Protein AF-A0A9J9LE61-F1 (afdb_monomer)

Organism: Rhizorhabdus wittichii (strain DSM 6014 / CCUG 31198 / JCM 15750 / NBRC 105917 / EY 4224 / RW1) (NCBI:txid392499)

Sequence (244 aa):
MAKNLAVGEMIYVPAALVDVEDLPSAFLRTAVEDVAGRKVRITFRGADHWIASSRCQRNVGLLIICISDWATEATLLDPLSKTVLQFCRLLVPDDQVRFYKVRSIAELRAIWVREHATYSHVILIGHGNGSAVQFANDRWQTAAQLDPVLSIPGAAAKYFVNLACQGGQAPLGKPFSSLEVCDSYIGAFHSVHGAIASQFLQSFLIHHLLQGETTKVAFRHARERVSGGTSFRLWRHGALIPNS

Structure (mmCIF, N/CA/C/O backbone):
data_AF-A0A9J9LE61-F1
#
_entry.id   AF-A0A9J9LE61-F1
#
loop_
_atom_site.group_PDB
_atom_site.id
_atom_site.type_symbol
_atom_site.label_atom_id
_atom_site.label_alt_id
_atom_site.label_comp_id
_atom_site.label_asym_id
_atom_site.label_entity_id
_atom_site.label_seq_id
_atom_site.pdbx_PDB_ins_code
_atom_site.Cartn_x
_atom_site.Cartn_y
_atom_site.Cartn_z
_atom_site.occupancy
_atom_site.B_iso_or_equiv
_atom_site.auth_seq_id
_atom_site.auth_comp_id
_atom_site.auth_asym_id
_atom_site.auth_atom_id
_atom_site.pdbx_PDB_model_num
ATOM 1 N N . MET A 1 1 ? -10.184 -0.527 4.912 1.00 68.12 1 MET A N 1
ATOM 2 C CA . MET A 1 1 ? -11.262 0.058 5.743 1.00 68.12 1 MET A CA 1
ATOM 3 C C . MET A 1 1 ? -12.320 -0.998 5.994 1.00 68.12 1 MET A C 1
ATOM 5 O O . MET A 1 1 ? -12.732 -1.661 5.044 1.00 68.12 1 MET A O 1
ATOM 9 N N . ALA A 1 2 ? -12.759 -1.157 7.239 1.00 78.06 2 ALA A N 1
ATOM 10 C CA . ALA A 1 2 ? -13.753 -2.158 7.599 1.00 78.06 2 ALA A CA 1
ATOM 11 C C . ALA A 1 2 ? -15.188 -1.726 7.239 1.00 78.06 2 ALA A C 1
ATOM 13 O O . ALA A 1 2 ? -15.551 -0.549 7.268 1.00 78.06 2 ALA A O 1
ATOM 14 N N . LYS A 1 3 ? -16.017 -2.710 6.888 1.00 82.00 3 LYS A N 1
ATOM 15 C CA . LYS A 1 3 ? -17.466 -2.578 6.669 1.00 82.00 3 LYS A CA 1
ATOM 16 C C . LYS A 1 3 ? -18.164 -3.723 7.386 1.00 82.00 3 LYS A C 1
ATOM 18 O O . LYS A 1 3 ? -17.595 -4.814 7.428 1.00 82.00 3 LYS A O 1
ATOM 23 N N . ASN A 1 4 ? -19.380 -3.488 7.875 1.00 87.44 4 ASN A N 1
ATOM 24 C CA . ASN A 1 4 ? -20.196 -4.501 8.551 1.00 87.44 4 ASN A CA 1
ATOM 25 C C . ASN A 1 4 ? -19.426 -5.152 9.713 1.00 87.44 4 ASN A C 1
ATOM 27 O O . ASN A 1 4 ? -19.211 -6.358 9.711 1.00 87.44 4 ASN A O 1
ATOM 31 N N . LEU A 1 5 ? -18.891 -4.326 10.615 1.00 92.00 5 LEU A N 1
ATOM 32 C CA . LEU A 1 5 ? -18.239 -4.813 11.832 1.00 92.00 5 LEU A CA 1
ATOM 33 C C . LEU A 1 5 ? -19.296 -5.381 12.783 1.00 92.00 5 LEU A C 1
ATOM 35 O O . LEU A 1 5 ? -20.395 -4.827 12.854 1.00 92.00 5 LEU A O 1
ATOM 39 N N . ALA A 1 6 ? -18.960 -6.452 13.496 1.00 94.00 6 ALA A N 1
ATOM 40 C CA . ALA A 1 6 ? -19.837 -7.083 14.480 1.00 94.00 6 ALA A CA 1
ATOM 41 C C . ALA A 1 6 ? -19.361 -6.833 15.918 1.00 94.00 6 ALA A C 1
ATOM 43 O O . ALA A 1 6 ? -18.175 -6.622 16.161 1.00 94.00 6 ALA A O 1
ATOM 44 N N . VAL A 1 7 ? -20.286 -6.892 16.880 1.00 96.88 7 VAL A N 1
ATOM 45 C CA . VAL A 1 7 ? -19.944 -6.886 18.312 1.00 96.88 7 VAL A CA 1
ATOM 46 C C . VAL A 1 7 ? -19.049 -8.087 18.633 1.00 96.88 7 VAL A C 1
ATOM 48 O O . VAL A 1 7 ? -19.278 -9.190 18.139 1.00 96.88 7 VAL A O 1
ATOM 51 N N . GLY A 1 8 ? -18.010 -7.859 19.434 1.00 96.44 8 GLY A N 1
ATOM 52 C CA . GLY A 1 8 ? -16.971 -8.830 19.776 1.00 96.44 8 GLY A CA 1
ATOM 53 C C . GLY A 1 8 ? -15.865 -8.980 18.725 1.00 96.44 8 GLY A C 1
ATOM 54 O O . GLY A 1 8 ? -14.862 -9.639 18.992 1.00 96.44 8 GLY A O 1
ATOM 55 N N . GLU A 1 9 ? -16.000 -8.370 17.542 1.00 96.19 9 GLU A N 1
ATOM 56 C CA . GLU A 1 9 ? -14.973 -8.440 16.501 1.00 96.19 9 GLU A CA 1
ATOM 57 C C . GLU A 1 9 ? -13.722 -7.651 16.912 1.00 96.19 9 GLU A C 1
ATOM 59 O O . GLU A 1 9 ? -13.807 -6.491 17.320 1.00 96.19 9 GLU A O 1
ATOM 64 N N . MET A 1 10 ? -12.545 -8.268 16.769 1.00 96.19 10 MET A N 1
ATOM 65 C CA . MET A 1 10 ? -11.267 -7.593 16.999 1.00 96.19 10 MET A CA 1
ATOM 66 C C . MET A 1 10 ? -10.927 -6.674 15.828 1.00 96.19 10 MET A C 1
ATOM 68 O O . MET A 1 10 ? -10.882 -7.103 14.675 1.00 96.19 10 MET A O 1
ATOM 72 N N . ILE A 1 11 ? -10.625 -5.418 16.140 1.00 95.19 11 ILE A N 1
ATOM 73 C CA . ILE A 1 11 ? -10.302 -4.381 15.166 1.00 95.19 11 ILE A CA 1
ATOM 74 C C . ILE A 1 11 ? -9.062 -3.592 15.576 1.00 95.19 11 ILE A C 1
ATOM 76 O O . ILE A 1 11 ? -8.643 -3.583 16.733 1.00 95.19 11 ILE A O 1
ATOM 80 N N . TYR A 1 12 ? -8.505 -2.888 14.600 1.00 94.06 12 TYR A N 1
ATOM 81 C CA . TYR A 1 12 ? -7.468 -1.885 14.768 1.00 94.06 12 TYR A CA 1
ATOM 82 C C . TYR A 1 12 ? -8.084 -0.500 14.593 1.00 94.06 12 TYR A C 1
ATOM 84 O O . TYR A 1 12 ? -8.681 -0.191 13.553 1.00 94.06 12 TYR A O 1
ATOM 92 N N . VAL A 1 13 ? -7.924 0.325 15.620 1.00 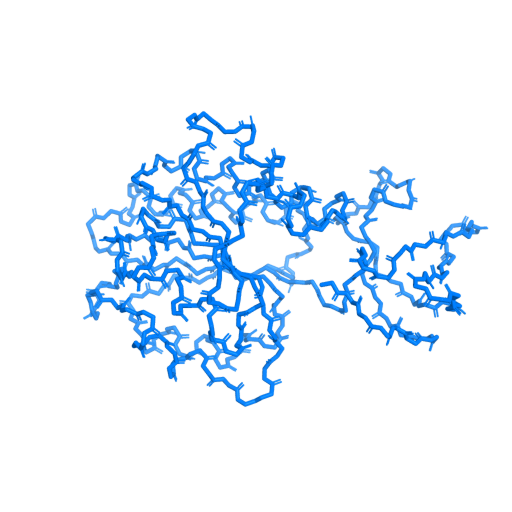94.00 13 VAL A N 1
ATOM 93 C CA . VAL A 1 13 ? -8.411 1.699 15.691 1.00 94.00 13 VAL A CA 1
ATOM 94 C C . VAL A 1 13 ? -7.217 2.651 15.672 1.00 94.00 13 VAL A C 1
ATOM 96 O O . VAL A 1 13 ? -6.336 2.498 16.512 1.00 94.00 13 VAL A O 1
ATOM 99 N N . PRO A 1 14 ? -7.161 3.623 14.748 1.00 92.94 14 PRO A N 1
ATOM 100 C CA . PRO A 1 14 ? -6.107 4.634 14.723 1.00 92.94 14 PRO A CA 1
ATOM 101 C C . PRO A 1 14 ? -5.969 5.361 16.066 1.00 92.94 14 PRO A C 1
ATOM 103 O O . PRO A 1 14 ? -6.961 5.850 16.609 1.00 92.94 14 PRO A O 1
ATOM 106 N N . ALA A 1 15 ? -4.741 5.462 16.575 1.00 90.38 15 ALA A N 1
ATOM 107 C CA . ALA A 1 15 ? -4.430 6.052 17.879 1.00 90.38 15 ALA A CA 1
ATOM 108 C C . ALA A 1 15 ? -4.938 7.499 18.014 1.00 90.38 15 ALA A C 1
ATOM 110 O O . ALA A 1 15 ? -5.426 7.894 19.071 1.00 90.38 15 ALA A O 1
ATOM 111 N N . ALA A 1 16 ? -4.919 8.268 16.921 1.00 89.94 16 ALA A N 1
ATOM 112 C CA . ALA A 1 16 ? -5.398 9.650 16.905 1.00 89.94 16 ALA A CA 1
ATOM 113 C C . ALA A 1 16 ? -6.918 9.800 17.124 1.00 89.94 16 ALA A C 1
ATOM 115 O O . ALA A 1 16 ? -7.402 10.917 17.258 1.00 89.94 16 ALA A O 1
ATOM 116 N N . LEU A 1 17 ? -7.691 8.707 17.107 1.00 90.12 17 LEU A N 1
ATOM 117 C CA . LEU A 1 17 ? -9.145 8.730 17.333 1.00 90.12 17 LEU A CA 1
ATOM 118 C C . LEU A 1 17 ? -9.535 8.363 18.769 1.00 90.12 17 LEU A C 1
ATOM 120 O O . LEU A 1 17 ? -10.722 8.368 19.094 1.00 90.12 17 LEU A O 1
ATOM 124 N N . VAL A 1 18 ? -8.550 8.012 19.595 1.00 87.62 18 VAL A N 1
ATOM 125 C CA . VAL A 1 18 ? -8.725 7.578 20.986 1.00 87.62 18 VAL A CA 1
ATOM 126 C C . VAL A 1 18 ? -7.895 8.414 21.973 1.00 87.62 18 VAL A C 1
ATOM 128 O O . VAL A 1 18 ? -7.729 8.000 23.113 1.00 87.62 18 VAL A O 1
ATOM 131 N N . ASP A 1 19 ? -7.407 9.589 21.546 1.00 71.81 19 ASP A N 1
ATOM 132 C CA . ASP A 1 19 ? -6.631 10.562 22.342 1.00 71.81 19 ASP A CA 1
ATOM 133 C C . ASP A 1 19 ? -5.473 9.934 23.135 1.00 71.81 19 ASP A C 1
ATOM 135 O O . ASP A 1 19 ? -5.351 10.107 24.349 1.00 71.81 19 ASP A O 1
ATOM 139 N N . VAL A 1 20 ? -4.614 9.163 22.455 1.00 67.62 20 VAL A N 1
ATOM 140 C CA . VAL A 1 20 ? -3.507 8.457 23.118 1.00 67.62 20 VAL A CA 1
ATOM 141 C C . VAL A 1 20 ? -2.155 8.960 22.643 1.00 67.62 20 VAL A C 1
ATOM 143 O O . VAL A 1 20 ? -1.751 8.702 21.511 1.00 67.62 20 VAL A O 1
ATOM 146 N N . GLU A 1 21 ? -1.439 9.633 23.542 1.00 64.44 21 GLU A N 1
ATOM 147 C CA . GLU A 1 21 ? -0.055 10.068 23.321 1.00 64.44 21 GLU A CA 1
ATOM 148 C C . GLU A 1 21 ? 0.959 8.912 23.485 1.00 64.44 21 GLU A C 1
ATOM 150 O O . GLU A 1 21 ? 2.008 8.930 22.851 1.00 64.44 21 GLU A O 1
ATOM 155 N N . ASP A 1 22 ? 0.610 7.851 24.232 1.00 71.56 22 ASP A N 1
ATOM 156 C CA . ASP A 1 22 ? 1.557 6.806 24.680 1.00 71.56 22 ASP A CA 1
ATOM 157 C C . ASP A 1 22 ? 1.346 5.400 24.072 1.00 71.56 22 ASP A C 1
ATOM 159 O O . ASP A 1 22 ? 1.710 4.391 24.686 1.00 71.56 22 ASP A O 1
ATOM 163 N N . LEU A 1 23 ? 0.725 5.261 22.894 1.00 80.12 23 LEU A N 1
ATOM 164 C CA . LEU A 1 23 ? 0.657 3.937 22.252 1.00 80.12 23 LEU A CA 1
ATOM 165 C C . LEU A 1 23 ? 1.980 3.602 21.545 1.00 80.12 23 LEU A C 1
ATOM 167 O O . LEU A 1 23 ? 2.481 4.416 20.773 1.00 80.12 23 LEU A O 1
ATOM 171 N N . PRO A 1 24 ? 2.506 2.368 21.691 1.00 81.88 24 PRO A N 1
ATOM 172 C CA . PRO A 1 24 ? 3.700 1.920 20.967 1.00 81.88 24 PRO A CA 1
ATOM 173 C C . PRO A 1 24 ? 3.431 1.646 19.472 1.00 81.88 24 PRO A C 1
ATOM 175 O O . PRO A 1 24 ? 4.283 1.106 18.773 1.00 81.88 24 PRO A O 1
ATOM 178 N N . SER A 1 25 ? 2.225 1.951 18.982 1.00 88.94 25 SER A N 1
ATOM 179 C CA . SER A 1 25 ? 1.786 1.754 17.604 1.00 88.94 25 SER A CA 1
ATOM 180 C C . SER A 1 25 ? 0.776 2.830 17.211 1.00 88.94 25 SER A C 1
ATOM 182 O O . SER A 1 25 ? 0.034 3.346 18.043 1.00 88.94 25 SER A O 1
ATOM 184 N N . ALA A 1 26 ? 0.674 3.087 15.909 1.00 89.94 26 ALA A N 1
ATOM 185 C CA . ALA A 1 26 ? -0.366 3.883 15.279 1.00 89.94 26 ALA A CA 1
ATOM 186 C C . ALA A 1 26 ? -1.788 3.341 15.497 1.00 89.94 26 ALA A C 1
ATOM 188 O O . ALA A 1 26 ? -2.744 4.034 15.153 1.00 89.94 26 ALA A O 1
ATOM 189 N N . PHE A 1 27 ? -1.946 2.132 16.051 1.00 92.19 27 PHE A N 1
ATOM 190 C CA . PHE A 1 27 ? -3.244 1.521 16.304 1.00 92.19 27 PHE A CA 1
ATOM 191 C C . PHE A 1 27 ? -3.400 0.993 17.728 1.00 92.19 27 PHE A C 1
ATOM 193 O O . PHE A 1 27 ? -2.520 0.336 18.280 1.00 92.19 27 PHE A O 1
ATOM 200 N N . LEU A 1 28 ? -4.607 1.170 18.256 1.00 92.38 28 LEU A N 1
ATOM 201 C CA . LEU A 1 28 ? -5.157 0.386 19.348 1.00 92.38 28 LEU A CA 1
ATOM 202 C C . LEU A 1 28 ? -5.837 -0.862 18.772 1.00 92.38 28 LEU A C 1
ATOM 204 O O . LEU A 1 28 ? -6.778 -0.754 17.983 1.00 92.38 28 LEU A O 1
ATOM 208 N N . ARG A 1 29 ? -5.397 -2.050 19.193 1.00 93.44 29 ARG A N 1
ATOM 209 C CA . ARG A 1 29 ? -6.104 -3.304 18.912 1.00 93.44 29 ARG A CA 1
ATOM 210 C C . ARG A 1 29 ? -7.110 -3.575 20.029 1.00 93.44 29 ARG A C 1
ATOM 212 O O . ARG A 1 29 ? -6.704 -3.769 21.169 1.00 93.44 29 ARG A O 1
ATOM 219 N N . THR A 1 30 ? -8.399 -3.592 19.709 1.00 94.88 30 THR A N 1
ATOM 220 C CA . THR A 1 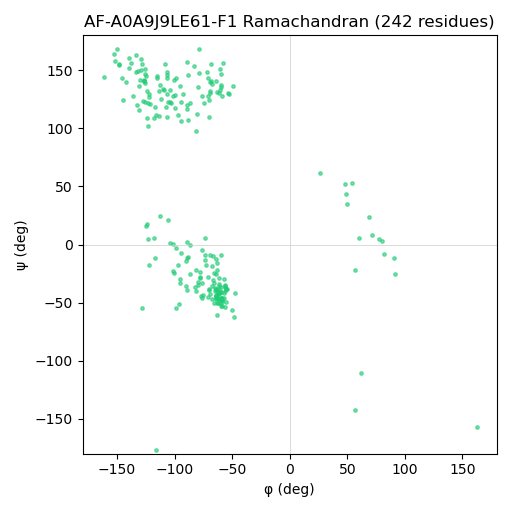30 ? -9.479 -3.764 20.696 1.00 94.88 30 THR A CA 1
ATOM 221 C C . THR A 1 30 ? -10.699 -4.456 20.085 1.00 94.88 30 THR A C 1
ATOM 223 O O . THR A 1 30 ? -10.764 -4.630 18.867 1.00 94.88 30 THR A O 1
ATOM 226 N N . ALA A 1 31 ? -11.645 -4.880 20.920 1.00 96.69 31 ALA A N 1
ATOM 227 C CA . ALA A 1 31 ? -12.905 -5.470 20.487 1.00 96.69 31 ALA A CA 1
ATOM 228 C C . ALA A 1 31 ? -13.970 -4.387 20.264 1.00 96.69 31 ALA A C 1
ATOM 230 O O . ALA A 1 31 ? -14.023 -3.389 20.981 1.00 96.69 31 ALA A O 1
ATOM 231 N N . VAL A 1 32 ? -14.840 -4.599 19.279 1.00 97.25 32 VAL A N 1
ATOM 232 C CA . VAL A 1 32 ? -16.065 -3.807 19.115 1.00 97.25 32 VAL A CA 1
ATOM 233 C C . VAL A 1 32 ? -17.036 -4.155 20.239 1.00 97.25 32 VAL A C 1
ATOM 235 O O . VAL A 1 32 ? -17.418 -5.313 20.381 1.00 97.25 32 VAL A O 1
ATOM 238 N N . GLU A 1 33 ? -17.483 -3.164 21.001 1.00 97.38 33 GLU A N 1
ATOM 239 C CA . GLU A 1 33 ? -18.448 -3.389 22.082 1.00 97.38 33 GLU A CA 1
ATOM 240 C C . GLU A 1 33 ? -19.893 -3.139 21.664 1.00 97.38 33 GLU A C 1
ATOM 242 O O . GLU A 1 33 ? -20.808 -3.750 22.206 1.00 97.38 33 GLU A O 1
ATOM 247 N N . ASP A 1 34 ? -20.108 -2.228 20.717 1.00 97.31 34 ASP A N 1
ATOM 248 C CA . ASP A 1 34 ? -21.433 -1.928 20.183 1.00 97.31 34 ASP A CA 1
ATOM 249 C C . ASP A 1 34 ? -21.342 -1.425 18.736 1.00 97.31 34 ASP A C 1
ATOM 251 O O . ASP A 1 34 ? -20.302 -0.922 18.295 1.00 97.31 34 ASP A O 1
ATOM 255 N N . VAL A 1 35 ? -22.434 -1.552 17.986 1.00 96.50 35 VAL A N 1
ATOM 256 C CA . VAL A 1 35 ? -22.542 -1.123 16.590 1.00 96.50 35 VAL A CA 1
ATOM 257 C C . VAL A 1 35 ? -23.808 -0.292 16.412 1.00 96.50 35 VAL A C 1
ATOM 259 O O . VAL A 1 35 ? -24.922 -0.799 16.498 1.00 96.50 35 VAL A O 1
ATOM 262 N N . ALA A 1 36 ? -23.637 0.983 16.064 1.00 95.06 36 ALA A N 1
ATOM 263 C CA . ALA A 1 36 ? -24.736 1.902 15.786 1.00 95.06 36 ALA A CA 1
ATOM 264 C C . ALA A 1 36 ? -24.593 2.485 14.375 1.00 95.06 36 ALA A C 1
ATOM 266 O O . ALA A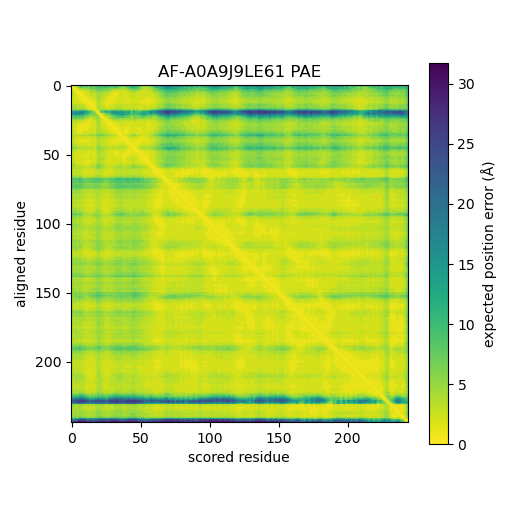 1 36 ? -23.793 3.391 14.105 1.00 95.06 36 ALA A O 1
ATOM 267 N N . GLY A 1 37 ? -25.375 1.952 13.434 1.00 90.81 37 GLY A N 1
ATOM 268 C CA . GLY A 1 37 ? -25.342 2.368 12.033 1.00 90.81 37 GLY A CA 1
ATOM 269 C C . GLY A 1 37 ? -23.975 2.118 11.385 1.00 90.81 37 GLY A C 1
ATOM 270 O O . GLY A 1 37 ? -23.601 0.981 11.129 1.00 90.81 37 GLY A O 1
ATOM 271 N N . ARG A 1 38 ? -23.231 3.191 11.077 1.00 92.38 38 ARG A N 1
ATOM 272 C CA . ARG A 1 38 ? -21.880 3.121 10.470 1.00 92.38 38 ARG A CA 1
ATOM 273 C C . ARG A 1 38 ? -20.764 3.455 11.461 1.00 92.38 38 ARG A C 1
ATOM 275 O O . ARG A 1 38 ? -19.693 3.908 11.049 1.00 92.38 38 ARG A O 1
ATOM 282 N N . LYS A 1 39 ? -21.042 3.330 12.756 1.00 95.38 39 LYS A N 1
ATOM 283 C CA . LYS A 1 39 ? -20.086 3.564 13.833 1.00 95.38 39 LYS A CA 1
ATOM 284 C C . LYS A 1 39 ? -20.011 2.342 14.733 1.00 95.38 39 LYS A C 1
ATOM 286 O O . LYS A 1 39 ? -20.987 1.612 14.880 1.00 95.38 39 LYS A O 1
ATOM 291 N N . VAL A 1 40 ? -18.849 2.162 15.336 1.00 96.12 40 VAL A N 1
ATOM 292 C CA . VAL A 1 40 ? -18.598 1.180 16.385 1.00 96.12 40 VAL A CA 1
ATOM 293 C C . VAL A 1 40 ? -18.253 1.900 17.676 1.00 96.12 40 VAL A C 1
ATOM 295 O O . VAL A 1 40 ? -17.621 2.960 17.631 1.00 96.12 40 VAL A O 1
ATOM 298 N N . ARG A 1 41 ? -18.672 1.335 18.805 1.00 96.75 41 ARG A N 1
ATOM 299 C CA . ARG A 1 41 ? -18.234 1.749 20.134 1.00 96.75 41 ARG A CA 1
ATOM 300 C C . ARG A 1 41 ? -17.086 0.857 20.572 1.00 96.75 41 ARG A C 1
ATOM 302 O O . ARG A 1 41 ? -17.143 -0.361 20.398 1.00 96.75 41 ARG A O 1
ATOM 309 N N . ILE A 1 42 ? -16.071 1.477 21.148 1.00 95.81 42 ILE A N 1
ATOM 310 C CA . ILE A 1 42 ? -15.024 0.805 21.910 1.00 95.81 42 ILE A CA 1
ATOM 311 C C . ILE A 1 42 ? -14.895 1.517 23.253 1.00 95.81 42 ILE A C 1
ATOM 313 O O . ILE A 1 42 ? -15.108 2.733 23.313 1.00 95.81 42 ILE A O 1
ATOM 317 N N . THR A 1 43 ? -14.506 0.795 24.297 1.00 93.38 43 THR A N 1
ATOM 318 C CA . THR A 1 43 ? -14.103 1.411 25.560 1.00 93.38 43 THR A CA 1
ATOM 319 C C . THR A 1 43 ? -12.591 1.313 25.700 1.00 93.38 43 THR A C 1
ATOM 321 O O . THR A 1 43 ? -11.985 0.254 25.523 1.00 93.38 43 THR A O 1
ATOM 324 N N . PHE A 1 44 ? -11.954 2.439 25.998 1.00 91.06 44 PHE A N 1
ATOM 325 C CA . PHE A 1 44 ? -10.521 2.511 26.239 1.00 91.06 44 PHE A CA 1
ATOM 326 C C . PHE A 1 44 ? -10.262 3.388 27.458 1.00 91.06 44 PHE A C 1
ATOM 328 O O . PHE A 1 44 ? -10.782 4.493 27.557 1.00 91.06 44 PHE A O 1
ATOM 335 N N . ARG A 1 45 ? -9.493 2.872 28.428 1.00 88.88 45 ARG A N 1
ATOM 336 C CA . ARG A 1 45 ? -9.197 3.561 29.702 1.00 88.88 45 ARG A CA 1
ATOM 337 C C . ARG A 1 45 ? -10.450 4.104 30.422 1.00 88.88 45 ARG A C 1
ATOM 339 O O . ARG A 1 45 ? -10.397 5.141 31.070 1.00 88.88 45 ARG A O 1
ATOM 346 N N . GLY A 1 46 ? -11.570 3.383 30.321 1.00 88.31 46 GLY A N 1
ATOM 347 C CA . GLY A 1 46 ? -12.840 3.746 30.959 1.00 88.31 46 GLY A CA 1
ATOM 348 C C . GLY A 1 46 ? -13.663 4.810 30.223 1.00 88.31 46 GLY A C 1
ATOM 349 O O . GLY A 1 46 ? -14.717 5.186 30.727 1.00 88.31 46 GLY A O 1
ATOM 350 N N . ALA A 1 47 ? -13.218 5.276 29.051 1.00 91.31 47 ALA A N 1
ATOM 351 C CA . ALA A 1 47 ? -13.958 6.198 28.196 1.00 91.31 47 ALA A CA 1
ATOM 352 C C . ALA A 1 47 ? -14.510 5.490 26.951 1.00 91.31 47 ALA A C 1
ATOM 354 O O . ALA A 1 47 ? -13.853 4.627 26.363 1.00 91.31 47 ALA A O 1
ATOM 355 N N . ASP A 1 48 ? -15.711 5.890 26.539 1.00 94.31 48 ASP A N 1
ATOM 356 C CA . ASP A 1 48 ? -16.384 5.367 25.353 1.00 94.31 48 ASP A CA 1
ATOM 357 C C . ASP A 1 48 ? -16.077 6.216 24.122 1.00 94.31 48 ASP A C 1
ATOM 359 O O . ASP A 1 48 ? -16.283 7.431 24.112 1.00 94.31 48 ASP A O 1
ATOM 363 N N . HIS A 1 49 ? -15.665 5.556 23.040 1.00 94.88 49 HIS A N 1
ATOM 364 C CA . HIS A 1 49 ? -15.358 6.207 21.771 1.00 94.88 49 HIS A CA 1
ATOM 365 C C . HIS A 1 49 ? -16.238 5.651 20.653 1.00 94.88 49 HIS A C 1
ATOM 367 O O . HIS A 1 49 ? -16.195 4.462 20.332 1.00 94.88 49 HIS A O 1
ATOM 373 N N . TRP A 1 50 ? -17.009 6.535 20.014 1.00 95.50 50 TRP A N 1
ATOM 374 C CA . TRP A 1 50 ? -17.812 6.213 18.834 1.00 95.50 50 TRP A CA 1
ATOM 375 C C . TRP A 1 50 ? -17.060 6.543 17.552 1.00 95.50 50 TRP A C 1
ATOM 377 O O . TRP A 1 50 ? -16.957 7.702 17.141 1.00 95.50 50 TRP A O 1
ATOM 387 N N . ILE A 1 51 ? -16.590 5.507 16.869 1.00 94.62 51 ILE A N 1
ATOM 388 C CA . ILE A 1 51 ? -15.677 5.635 15.738 1.00 94.62 51 ILE A CA 1
ATOM 389 C C . ILE A 1 51 ? -16.384 5.180 14.473 1.00 94.62 51 ILE A C 1
ATOM 391 O O . ILE A 1 51 ? -17.020 4.130 14.438 1.00 94.62 51 ILE A O 1
ATOM 395 N N . ALA A 1 52 ? -16.290 5.972 13.406 1.00 93.12 52 ALA A N 1
ATOM 396 C CA . ALA A 1 52 ? -16.821 5.562 12.113 1.00 93.12 52 ALA A CA 1
ATOM 397 C C . ALA A 1 52 ? -16.142 4.262 11.659 1.00 93.12 52 ALA A C 1
ATOM 399 O O . ALA A 1 52 ? -14.918 4.213 11.572 1.00 93.12 52 ALA A O 1
ATOM 400 N N . SER A 1 53 ? -16.922 3.236 11.303 1.00 91.94 53 SER A N 1
ATOM 401 C CA . SER A 1 53 ? -16.401 1.914 10.917 1.00 91.94 53 SER A CA 1
ATOM 402 C C . SER A 1 53 ? -15.417 1.996 9.748 1.00 91.94 53 SER A C 1
ATOM 404 O O . SER A 1 53 ? -14.480 1.208 9.664 1.00 91.94 53 SER A O 1
ATOM 406 N N . SER A 1 54 ? -15.588 2.995 8.873 1.00 89.25 54 SER A N 1
ATOM 407 C CA . SER A 1 54 ? -14.673 3.271 7.765 1.00 89.25 54 SER A CA 1
ATOM 408 C C . SER A 1 54 ? -13.261 3.653 8.212 1.00 89.25 54 SER A C 1
ATOM 410 O O . SER A 1 54 ? -12.340 3.503 7.423 1.00 89.25 54 SER A O 1
ATOM 412 N N . ARG A 1 55 ? -13.060 4.129 9.443 1.00 90.94 55 ARG A N 1
ATOM 413 C CA . ARG A 1 55 ? -11.731 4.461 9.976 1.00 90.94 55 ARG A CA 1
ATOM 414 C C . ARG A 1 55 ? -11.048 3.280 10.668 1.00 90.94 55 ARG A C 1
ATOM 416 O O . ARG A 1 55 ? -9.854 3.348 10.930 1.00 90.94 55 ARG A O 1
ATOM 423 N N . CYS A 1 56 ? -11.776 2.196 10.926 1.00 92.00 56 CYS A N 1
ATOM 424 C CA . CYS A 1 56 ? -11.235 0.987 11.538 1.00 92.00 56 CYS A CA 1
ATOM 425 C C . CYS A 1 56 ? -10.700 0.014 10.475 1.00 92.00 56 CYS A C 1
ATOM 427 O O . CYS A 1 56 ? -11.123 0.019 9.310 1.00 92.00 56 CYS A O 1
ATOM 429 N N . GLN A 1 57 ? -9.791 -0.866 10.890 1.00 91.12 57 GLN A N 1
ATOM 430 C CA . GLN A 1 57 ? -9.223 -1.924 10.053 1.00 91.12 57 GLN A CA 1
ATOM 431 C C . GLN A 1 57 ? -9.390 -3.287 10.739 1.00 91.12 57 GLN A C 1
ATOM 433 O O . GLN A 1 57 ? -9.241 -3.393 11.951 1.00 91.12 57 GLN A O 1
ATOM 438 N N . ARG A 1 58 ? -9.684 -4.341 9.968 1.00 90.56 58 ARG A N 1
ATOM 439 C CA . ARG A 1 58 ? -9.707 -5.731 10.476 1.00 90.56 58 ARG A CA 1
ATOM 440 C C . ARG A 1 58 ? -8.310 -6.307 10.654 1.00 90.56 58 ARG A C 1
ATOM 442 O O . ARG A 1 58 ? -8.062 -7.115 11.537 1.00 90.56 58 ARG A O 1
ATOM 449 N N . ASN A 1 59 ? -7.409 -5.889 9.779 1.00 90.31 59 ASN A N 1
ATOM 450 C CA . ASN A 1 59 ? -6.029 -6.314 9.765 1.00 90.31 59 ASN A CA 1
ATOM 451 C C . ASN A 1 59 ? -5.160 -5.115 9.386 1.00 90.31 59 ASN A C 1
ATOM 453 O O . ASN A 1 59 ? -5.539 -4.335 8.505 1.00 90.31 59 ASN A O 1
ATOM 457 N N . VAL A 1 60 ? -4.014 -4.987 10.045 1.00 91.12 60 VAL A N 1
ATOM 458 C CA . VAL A 1 60 ? -2.985 -4.001 9.738 1.00 91.12 60 VAL A CA 1
ATOM 459 C C . VAL A 1 60 ? -1.648 -4.722 9.700 1.00 91.12 60 VAL A C 1
ATOM 461 O O . VAL A 1 60 ? -1.195 -5.300 10.679 1.00 91.12 60 VAL A O 1
ATOM 464 N N . GLY A 1 61 ? -1.019 -4.647 8.537 1.00 95.12 61 GLY A N 1
ATOM 465 C CA . GLY A 1 61 ? 0.320 -5.150 8.290 1.00 95.12 61 GLY A CA 1
ATOM 466 C C . GLY A 1 61 ? 0.886 -4.505 7.032 1.00 95.12 61 GLY A C 1
ATOM 467 O O . GLY A 1 61 ? 0.130 -4.245 6.083 1.00 95.12 61 GLY A O 1
ATOM 468 N N . LEU A 1 62 ? 2.192 -4.245 7.055 1.00 97.81 62 LEU A N 1
ATOM 469 C CA . LEU A 1 62 ? 2.984 -3.595 6.017 1.00 97.81 62 LEU A CA 1
ATOM 470 C C . LEU A 1 62 ? 3.991 -4.593 5.418 1.00 97.81 62 LEU A C 1
ATOM 472 O O . LEU A 1 62 ? 4.963 -4.978 6.068 1.00 97.81 62 LEU A O 1
ATOM 476 N N . LEU A 1 63 ? 3.783 -4.986 4.163 1.00 98.19 63 LEU A N 1
ATOM 477 C CA . LEU A 1 63 ? 4.741 -5.782 3.397 1.00 98.19 63 LEU A CA 1
ATOM 478 C C . LEU A 1 63 ? 5.531 -4.871 2.462 1.00 98.19 63 LEU A C 1
ATOM 480 O O . LEU A 1 63 ? 4.961 -4.260 1.562 1.00 98.19 63 LEU A O 1
ATOM 484 N N . ILE A 1 64 ? 6.843 -4.794 2.644 1.00 98.62 64 ILE A N 1
ATOM 485 C CA . ILE A 1 64 ? 7.742 -4.030 1.779 1.00 98.62 64 ILE A CA 1
ATOM 486 C C . ILE A 1 64 ? 8.469 -5.008 0.863 1.00 98.62 64 ILE A C 1
ATOM 488 O O . ILE A 1 64 ? 9.167 -5.909 1.329 1.00 98.62 64 ILE A O 1
ATOM 492 N N . ILE A 1 65 ? 8.325 -4.810 -0.442 1.00 98.50 65 ILE A N 1
ATOM 493 C CA . ILE A 1 65 ? 8.972 -5.613 -1.474 1.00 98.50 65 ILE A CA 1
ATOM 494 C C . ILE A 1 65 ? 9.881 -4.695 -2.282 1.00 98.50 65 ILE A C 1
ATOM 496 O O . ILE A 1 65 ? 9.417 -3.852 -3.051 1.00 98.50 65 ILE A O 1
ATOM 500 N N . CYS A 1 66 ? 11.187 -4.866 -2.104 1.00 98.44 66 CYS A N 1
ATOM 501 C CA . CYS A 1 66 ? 12.190 -4.248 -2.956 1.00 98.44 66 CYS A CA 1
ATOM 502 C C . CYS A 1 66 ? 12.478 -5.169 -4.143 1.00 98.44 66 CYS A C 1
ATOM 504 O O . CYS A 1 66 ? 13.084 -6.229 -3.988 1.00 98.44 66 CYS A O 1
ATOM 506 N N . ILE A 1 67 ? 12.003 -4.766 -5.316 1.00 97.94 67 ILE A N 1
ATOM 507 C CA . ILE A 1 67 ? 12.275 -5.382 -6.606 1.00 97.94 67 ILE A CA 1
ATOM 508 C C . ILE A 1 67 ? 13.634 -4.859 -7.073 1.00 97.94 67 ILE A C 1
ATOM 510 O O . ILE A 1 67 ? 13.755 -3.735 -7.561 1.00 97.94 67 ILE A O 1
ATOM 514 N N . SER A 1 68 ? 14.663 -5.664 -6.834 1.00 92.38 68 SER A N 1
ATOM 515 C CA . SER A 1 68 ? 16.052 -5.270 -7.017 1.00 92.38 68 SER A CA 1
ATOM 516 C C . SER A 1 68 ? 16.520 -5.404 -8.463 1.00 92.38 68 SER A C 1
ATOM 518 O O . SER A 1 68 ? 16.048 -6.263 -9.214 1.00 92.38 68 SER A O 1
ATOM 520 N N . ASP A 1 69 ? 17.516 -4.593 -8.808 1.00 90.88 69 ASP A N 1
ATOM 521 C CA . ASP A 1 69 ? 18.317 -4.667 -10.025 1.00 90.88 69 ASP A CA 1
ATOM 522 C C . ASP A 1 69 ? 19.812 -4.664 -9.661 1.00 90.88 69 ASP A C 1
ATOM 524 O O . ASP A 1 69 ? 20.202 -4.146 -8.622 1.00 90.88 69 ASP A O 1
ATOM 528 N N . TRP A 1 70 ? 20.677 -5.212 -10.513 1.00 90.62 70 TRP A N 1
ATOM 529 C CA . TRP A 1 70 ? 22.111 -5.313 -10.206 1.00 90.62 70 TRP A CA 1
ATOM 530 C C . TRP A 1 70 ? 22.878 -3.982 -10.268 1.00 90.62 70 TRP A C 1
ATOM 532 O O . TRP A 1 70 ? 23.992 -3.902 -9.758 1.00 90.62 70 TRP A O 1
ATOM 542 N N . ALA A 1 71 ? 22.325 -2.954 -10.910 1.00 92.69 71 ALA A N 1
ATOM 543 C CA . ALA A 1 71 ? 23.026 -1.707 -11.200 1.00 92.69 71 ALA A CA 1
ATOM 544 C C . ALA A 1 71 ? 22.870 -0.659 -10.090 1.00 92.69 71 ALA A C 1
ATOM 546 O O . ALA A 1 71 ? 23.807 0.092 -9.824 1.00 92.69 71 ALA A O 1
ATOM 547 N N . THR A 1 72 ? 21.704 -0.587 -9.444 1.00 93.56 72 THR A N 1
ATOM 548 C CA . THR A 1 72 ? 21.378 0.488 -8.490 1.00 93.56 72 THR A CA 1
ATOM 549 C C . THR A 1 72 ? 21.004 -0.001 -7.092 1.00 93.56 72 THR A C 1
ATOM 551 O O . THR A 1 72 ? 20.677 0.814 -6.226 1.00 93.56 72 THR A O 1
ATOM 554 N N . GLU A 1 73 ? 21.092 -1.313 -6.840 1.00 92.44 73 GLU A N 1
ATOM 555 C CA . GLU A 1 73 ? 20.757 -1.917 -5.545 1.00 92.44 73 GLU A CA 1
ATOM 556 C C . GLU A 1 73 ? 21.448 -1.196 -4.382 1.00 92.44 73 GLU A C 1
ATOM 558 O O . GLU A 1 73 ? 20.775 -0.657 -3.505 1.00 92.44 73 GLU A O 1
ATOM 563 N N . ALA A 1 74 ? 22.778 -1.098 -4.422 1.00 93.69 74 ALA A N 1
ATOM 564 C CA . ALA A 1 74 ? 23.560 -0.520 -3.331 1.00 93.69 74 ALA A CA 1
ATOM 565 C C . ALA A 1 74 ? 23.409 1.008 -3.198 1.00 93.69 74 ALA A C 1
ATOM 567 O O . ALA A 1 74 ? 23.574 1.553 -2.107 1.00 93.69 74 ALA A O 1
ATOM 568 N N . THR A 1 75 ? 23.127 1.715 -4.295 1.00 93.00 75 THR A N 1
ATOM 569 C CA . THR A 1 75 ? 23.211 3.185 -4.351 1.00 93.00 75 THR A CA 1
ATOM 570 C C . THR A 1 75 ? 21.861 3.885 -4.234 1.00 93.00 75 THR A C 1
ATOM 572 O O . THR A 1 75 ? 21.816 5.033 -3.798 1.00 93.00 75 THR A O 1
ATOM 575 N N . LEU A 1 76 ? 20.761 3.212 -4.582 1.00 93.81 76 LEU A N 1
ATOM 576 C CA . LEU A 1 76 ? 19.413 3.780 -4.545 1.00 93.81 76 LEU A CA 1
ATOM 577 C C . LEU A 1 76 ? 18.427 2.897 -3.777 1.00 93.81 76 LEU A C 1
ATOM 579 O O . LEU A 1 76 ? 17.771 3.380 -2.850 1.00 93.81 76 LEU A O 1
ATOM 583 N N . LEU A 1 77 ? 18.304 1.622 -4.155 1.00 96.50 77 LEU A N 1
ATOM 584 C CA . LEU A 1 77 ? 17.243 0.759 -3.631 1.00 96.50 77 LEU A CA 1
ATOM 585 C C . LEU A 1 77 ? 17.459 0.402 -2.157 1.00 96.50 77 LEU A C 1
ATOM 587 O O . LEU A 1 77 ? 16.502 0.410 -1.381 1.00 96.50 77 LEU A O 1
ATOM 591 N N . ASP A 1 78 ? 18.698 0.146 -1.745 1.00 96.56 78 ASP A N 1
ATOM 592 C CA . ASP A 1 78 ? 19.045 -0.144 -0.352 1.00 96.56 78 ASP A CA 1
ATOM 593 C C . ASP A 1 78 ? 18.815 1.062 0.568 1.00 96.56 78 ASP A C 1
ATOM 595 O O . ASP A 1 78 ? 18.089 0.911 1.556 1.00 96.56 78 ASP A O 1
ATOM 599 N N . PRO A 1 79 ? 19.318 2.274 0.253 1.00 96.81 79 PRO A N 1
ATOM 600 C CA . PRO A 1 79 ? 18.980 3.466 1.024 1.00 96.81 79 PRO A CA 1
ATOM 601 C C . PRO A 1 79 ? 17.469 3.707 1.130 1.00 96.81 79 PRO A C 1
ATOM 603 O O . PRO A 1 79 ? 16.955 3.877 2.235 1.00 96.81 79 PRO A O 1
ATOM 606 N N . LEU A 1 80 ? 16.742 3.667 0.006 1.00 96.81 80 LEU A N 1
ATOM 607 C CA . LEU A 1 80 ? 15.304 3.940 -0.020 1.00 96.81 80 LEU A CA 1
ATOM 608 C C . LEU A 1 80 ? 14.517 2.905 0.795 1.00 96.81 80 LEU A C 1
ATOM 610 O O . LEU A 1 80 ? 13.710 3.265 1.652 1.00 96.81 80 LEU A O 1
ATOM 614 N N . SER A 1 81 ? 14.770 1.618 0.555 1.00 97.62 81 SER A N 1
ATOM 615 C CA . SER A 1 81 ? 14.096 0.524 1.256 1.00 97.62 81 SER A CA 1
ATOM 616 C C . SER A 1 81 ? 14.368 0.535 2.758 1.00 97.62 81 SER A C 1
ATOM 618 O O . SER A 1 81 ? 13.438 0.337 3.541 1.00 97.62 81 SER A O 1
ATOM 620 N N . LYS A 1 82 ? 15.597 0.863 3.179 1.00 97.56 82 LYS A N 1
ATOM 621 C CA . LYS A 1 82 ? 15.949 1.018 4.592 1.00 97.56 82 LYS A CA 1
ATOM 622 C C . LYS A 1 82 ? 15.187 2.176 5.230 1.00 97.56 82 LYS A C 1
ATOM 624 O O . LYS A 1 82 ? 14.611 1.983 6.297 1.00 97.56 82 LYS A O 1
ATOM 629 N N . THR A 1 83 ? 15.129 3.345 4.591 1.00 97.62 83 THR A N 1
ATOM 630 C CA . THR A 1 83 ? 14.348 4.488 5.093 1.00 97.62 83 THR A CA 1
ATOM 631 C C . THR A 1 83 ? 12.868 4.134 5.243 1.00 97.62 83 THR A C 1
ATOM 633 O O . THR A 1 83 ? 12.276 4.411 6.286 1.00 97.62 83 THR A O 1
ATOM 636 N N . VAL A 1 84 ? 12.278 3.477 4.240 1.00 98.12 84 VAL A N 1
ATOM 637 C CA . VAL A 1 84 ? 10.877 3.036 4.284 1.00 98.12 84 VAL A CA 1
ATOM 638 C C . VAL A 1 84 ? 10.643 2.031 5.413 1.00 98.12 84 VAL A C 1
ATOM 640 O O . VAL A 1 84 ? 9.702 2.199 6.187 1.00 98.12 84 VAL A O 1
ATOM 643 N N . LEU A 1 85 ? 11.506 1.021 5.548 1.00 98.19 85 LEU A N 1
ATOM 644 C CA . LEU A 1 85 ? 11.399 -0.004 6.588 1.00 98.19 85 LEU A CA 1
ATOM 645 C C . LEU A 1 85 ? 11.474 0.593 7.992 1.00 98.19 85 LEU A C 1
ATOM 647 O O . LEU A 1 85 ? 10.615 0.297 8.821 1.00 98.19 85 LEU A O 1
ATOM 651 N N . GLN A 1 86 ? 12.477 1.431 8.264 1.00 97.56 86 GLN A N 1
ATOM 652 C CA . GLN A 1 86 ? 12.631 2.008 9.601 1.00 97.56 86 GLN A CA 1
ATOM 653 C C . GLN A 1 86 ? 11.450 2.903 9.957 1.00 97.56 86 GLN A C 1
ATOM 655 O O . GLN A 1 86 ? 10.956 2.833 11.075 1.00 97.56 86 GLN A O 1
ATOM 660 N N . PHE A 1 87 ? 10.934 3.676 9.001 1.00 97.31 87 PHE A N 1
ATOM 661 C CA . PHE A 1 87 ? 9.732 4.460 9.239 1.00 97.31 87 PHE A CA 1
ATOM 662 C C . PHE A 1 87 ? 8.503 3.582 9.525 1.00 97.31 87 PHE A C 1
ATOM 664 O O . PHE A 1 87 ? 7.765 3.844 10.470 1.00 97.31 87 PHE A O 1
ATOM 671 N N . CYS A 1 88 ? 8.293 2.510 8.755 1.00 97.31 88 CYS A N 1
ATOM 672 C CA . CYS A 1 88 ? 7.176 1.589 8.980 1.00 97.31 88 CYS A CA 1
ATOM 673 C C . CYS A 1 88 ? 7.224 0.950 10.380 1.00 97.31 88 CYS A C 1
ATOM 675 O O . CYS A 1 88 ? 6.182 0.803 11.013 1.00 97.31 88 CYS A O 1
ATOM 677 N N . ARG A 1 89 ? 8.424 0.644 10.889 1.00 95.88 89 ARG A N 1
ATOM 678 C CA . ARG A 1 89 ? 8.649 0.128 12.253 1.00 95.88 89 ARG A CA 1
ATOM 679 C C . ARG A 1 89 ? 8.350 1.130 13.369 1.00 95.88 89 ARG A C 1
ATOM 681 O O . ARG A 1 89 ? 8.172 0.716 14.506 1.00 95.88 89 ARG A O 1
ATOM 688 N N . LEU A 1 90 ? 8.293 2.426 13.063 1.00 93.88 90 LEU A N 1
ATOM 689 C CA . LEU A 1 90 ? 7.819 3.441 14.010 1.00 93.88 90 LEU A CA 1
ATOM 690 C C . LEU A 1 90 ? 6.288 3.513 14.057 1.00 93.88 90 LEU A C 1
ATOM 692 O O . LEU A 1 90 ? 5.731 4.013 15.028 1.00 93.88 90 LEU A O 1
ATOM 696 N N . LEU A 1 91 ? 5.599 3.043 13.012 1.00 92.94 91 LEU A N 1
ATOM 697 C CA . LEU A 1 91 ? 4.138 3.080 12.941 1.00 92.94 91 LEU A CA 1
ATOM 698 C C . LEU A 1 91 ? 3.490 1.831 13.532 1.00 92.94 91 LEU A C 1
ATOM 700 O O . LEU A 1 91 ? 2.430 1.921 14.145 1.00 92.94 91 LEU A O 1
ATOM 704 N N . VAL A 1 92 ? 4.066 0.654 13.318 1.00 92.56 92 VAL A N 1
ATOM 705 C CA . VAL A 1 92 ? 3.468 -0.607 13.770 1.00 92.56 92 VAL A CA 1
ATOM 706 C C . VAL A 1 92 ? 4.530 -1.531 14.369 1.00 92.56 92 VAL A C 1
ATOM 708 O O . VAL A 1 92 ? 5.709 -1.380 14.040 1.00 92.56 92 VAL A O 1
ATOM 711 N N . PRO A 1 93 ? 4.138 -2.479 15.240 1.00 90.56 93 PRO A N 1
ATOM 712 C CA . PRO A 1 93 ? 5.069 -3.427 15.842 1.00 90.56 93 PRO A CA 1
ATOM 713 C C . PRO A 1 93 ? 5.830 -4.256 14.791 1.00 90.56 93 PRO A C 1
ATOM 715 O O . PRO A 1 93 ? 5.366 -4.437 13.664 1.00 90.56 93 PRO A O 1
ATOM 718 N N . ASP A 1 94 ? 7.006 -4.779 15.154 1.00 87.25 94 ASP A N 1
ATOM 719 C CA . ASP A 1 94 ? 7.909 -5.455 14.203 1.00 87.25 94 ASP A CA 1
ATOM 720 C C . ASP A 1 94 ? 7.315 -6.737 13.590 1.00 87.25 94 ASP A C 1
ATOM 722 O O . ASP A 1 94 ? 7.662 -7.106 12.471 1.00 87.25 94 ASP A O 1
ATOM 726 N N . ASP A 1 95 ? 6.374 -7.397 14.269 1.00 89.44 95 ASP A N 1
ATOM 727 C CA . ASP A 1 95 ? 5.647 -8.554 13.732 1.00 89.44 95 ASP A CA 1
ATOM 728 C C . ASP A 1 95 ? 4.603 -8.179 12.661 1.00 89.44 95 ASP A C 1
ATOM 730 O O . ASP A 1 95 ? 4.153 -9.048 11.916 1.00 89.44 95 ASP A O 1
ATOM 734 N N . GLN A 1 96 ? 4.270 -6.890 12.524 1.00 93.31 96 GLN A N 1
ATOM 735 C CA . GLN A 1 96 ? 3.358 -6.347 11.510 1.00 93.31 96 GLN A CA 1
ATOM 736 C C . GLN A 1 96 ? 4.088 -5.691 10.328 1.00 93.31 96 GLN A C 1
ATOM 738 O O . GLN A 1 96 ? 3.430 -5.215 9.397 1.00 93.31 96 GLN A O 1
ATOM 743 N N . VAL A 1 97 ? 5.427 -5.683 10.318 1.00 96.56 97 VAL A N 1
ATOM 744 C CA . VAL A 1 97 ? 6.235 -5.206 9.185 1.00 96.56 97 VAL A CA 1
ATOM 745 C C . VAL A 1 97 ? 7.169 -6.302 8.703 1.00 96.56 97 VAL A C 1
ATOM 747 O O . VAL A 1 97 ? 7.994 -6.820 9.454 1.00 96.56 97 VAL A O 1
ATOM 750 N N . ARG A 1 98 ? 7.125 -6.607 7.407 1.00 97.25 98 ARG A N 1
ATOM 751 C CA . ARG A 1 98 ? 8.154 -7.437 6.770 1.00 97.25 98 ARG A CA 1
ATOM 752 C C . ARG A 1 98 ? 8.753 -6.755 5.565 1.00 97.25 98 ARG A C 1
ATOM 754 O O . ARG A 1 98 ? 8.086 -6.032 4.833 1.00 97.25 98 ARG A O 1
ATOM 761 N N . PHE A 1 99 ? 10.032 -7.031 5.366 1.00 98.00 99 PHE A N 1
ATOM 762 C CA . PHE A 1 99 ? 10.801 -6.575 4.228 1.00 98.00 99 PHE A CA 1
ATOM 763 C C . PHE A 1 99 ? 11.384 -7.776 3.498 1.00 98.00 99 PHE A C 1
ATOM 765 O O . PHE A 1 99 ? 12.051 -8.613 4.108 1.00 98.00 99 PHE A O 1
ATOM 772 N N . TYR A 1 100 ? 11.172 -7.813 2.188 1.00 98.31 100 TYR A N 1
ATOM 773 C CA . TYR A 1 100 ? 11.844 -8.738 1.295 1.00 98.31 100 TYR A CA 1
ATOM 774 C C . TYR A 1 100 ? 12.496 -7.980 0.153 1.00 98.31 100 TYR A C 1
ATOM 776 O O . TYR A 1 100 ? 11.920 -7.056 -0.422 1.00 98.31 100 TYR A O 1
ATOM 784 N N . LYS A 1 101 ? 13.691 -8.432 -0.208 1.00 98.00 101 LYS A N 1
ATOM 785 C CA . LYS A 1 101 ? 14.333 -8.085 -1.467 1.00 98.00 101 LYS A CA 1
ATOM 786 C C . LYS A 1 101 ? 14.151 -9.258 -2.424 1.00 98.00 101 LYS A C 1
ATOM 788 O O . LYS A 1 101 ? 14.473 -10.386 -2.061 1.00 98.00 101 LYS A O 1
ATOM 793 N N . VAL A 1 102 ? 13.636 -8.988 -3.617 1.00 98.06 102 VAL A N 1
ATOM 794 C CA . VAL A 1 102 ? 13.390 -9.980 -4.671 1.00 98.06 102 VAL A CA 1
ATOM 795 C C . VAL A 1 102 ? 14.084 -9.553 -5.953 1.00 98.06 102 VAL A C 1
ATOM 797 O O . VAL A 1 102 ? 14.174 -8.367 -6.254 1.00 98.06 102 VAL A O 1
ATOM 800 N N . ARG A 1 103 ? 14.578 -10.520 -6.717 1.00 97.62 103 ARG A N 1
ATOM 801 C CA . ARG A 1 103 ? 15.229 -10.331 -8.021 1.00 97.62 103 ARG A CA 1
ATOM 802 C C . ARG A 1 103 ? 14.469 -11.010 -9.148 1.00 97.62 103 ARG A C 1
ATOM 804 O O . ARG A 1 103 ? 14.756 -10.742 -10.314 1.00 97.62 103 ARG A O 1
ATOM 811 N N . SER A 1 104 ? 13.501 -11.854 -8.804 1.00 98.06 104 SER A N 1
ATOM 812 C CA . SER A 1 104 ? 12.694 -12.611 -9.746 1.00 98.06 104 SER A CA 1
ATOM 813 C C . SER A 1 104 ? 11.214 -12.703 -9.374 1.00 98.06 104 SER A C 1
ATOM 815 O O . SER A 1 104 ? 10.813 -12.569 -8.214 1.00 98.06 104 SER A O 1
ATOM 817 N N . ILE A 1 105 ? 10.403 -13.012 -10.379 1.00 98.00 105 ILE A N 1
ATOM 818 C CA . ILE A 1 105 ? 8.991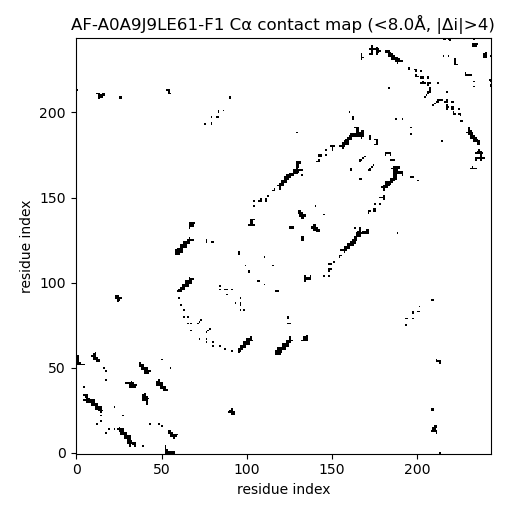 -13.364 -10.254 1.00 98.00 105 ILE A CA 1
ATOM 819 C C . ILE A 1 105 ? 8.808 -14.627 -9.406 1.00 98.00 105 ILE A C 1
ATOM 821 O O . ILE A 1 105 ? 7.854 -14.715 -8.632 1.00 98.00 105 ILE A O 1
ATOM 825 N N . ALA A 1 106 ? 9.726 -15.592 -9.507 1.00 98.00 106 ALA A N 1
ATOM 826 C CA . ALA A 1 106 ? 9.678 -16.814 -8.709 1.00 98.00 106 ALA A CA 1
ATOM 827 C C . ALA A 1 106 ? 9.825 -16.524 -7.205 1.00 98.00 106 ALA A C 1
ATOM 829 O O . ALA A 1 106 ? 9.048 -17.039 -6.400 1.00 98.00 106 ALA A O 1
ATOM 830 N N . GLU A 1 107 ? 10.762 -15.651 -6.822 1.00 98.38 107 GLU A N 1
ATOM 831 C CA . GLU A 1 107 ? 10.916 -15.210 -5.429 1.00 98.38 107 GLU A CA 1
ATOM 832 C C . GLU A 1 107 ? 9.687 -14.434 -4.951 1.00 98.38 107 GLU A C 1
ATOM 834 O O . GLU A 1 107 ? 9.185 -14.705 -3.857 1.00 98.38 107 GLU A O 1
ATOM 839 N N . LEU A 1 108 ? 9.162 -13.518 -5.778 1.00 98.31 108 LEU A N 1
ATOM 840 C CA . LEU A 1 108 ? 7.933 -12.791 -5.456 1.00 98.31 108 LEU A CA 1
ATOM 841 C C . LEU A 1 108 ? 6.775 -13.760 -5.193 1.00 98.31 108 LEU A C 1
ATOM 843 O O . LEU A 1 108 ? 6.092 -13.615 -4.183 1.00 98.31 108 LEU A O 1
ATOM 847 N N . ARG A 1 109 ? 6.586 -14.773 -6.047 1.00 97.94 109 ARG A N 1
ATOM 848 C CA . ARG A 1 109 ? 5.558 -15.806 -5.860 1.00 97.94 109 ARG A CA 1
ATOM 849 C C . ARG A 1 109 ? 5.742 -16.544 -4.536 1.00 97.94 109 ARG A C 1
ATOM 851 O O . ARG A 1 109 ? 4.781 -16.691 -3.787 1.00 97.94 109 ARG A O 1
ATOM 858 N N . ALA A 1 110 ? 6.960 -17.001 -4.248 1.00 97.75 110 ALA A N 1
ATOM 859 C CA . ALA A 1 110 ? 7.256 -17.764 -3.038 1.00 97.75 110 ALA A CA 1
ATOM 860 C C . ALA A 1 110 ? 6.966 -16.957 -1.762 1.00 97.75 110 ALA A C 1
ATOM 862 O O . ALA A 1 110 ? 6.385 -17.479 -0.811 1.00 97.75 110 ALA A O 1
ATOM 863 N N . ILE A 1 111 ? 7.322 -15.669 -1.758 1.00 97.12 111 ILE A N 1
ATOM 864 C CA . ILE A 1 111 ? 7.005 -14.757 -0.655 1.00 97.12 111 ILE A CA 1
ATOM 865 C C . ILE A 1 111 ? 5.500 -14.515 -0.585 1.00 97.12 111 ILE A C 1
ATOM 867 O O . ILE A 1 111 ? 4.919 -14.619 0.490 1.00 97.12 111 ILE A O 1
ATOM 871 N N . TRP A 1 112 ? 4.851 -14.231 -1.713 1.00 97.38 112 TRP A N 1
ATOM 872 C CA . TRP A 1 112 ? 3.431 -13.901 -1.740 1.00 97.38 112 TRP A CA 1
ATOM 873 C C . TRP A 1 112 ? 2.555 -15.024 -1.187 1.00 97.38 112 TRP A C 1
ATOM 875 O O . TRP A 1 112 ? 1.718 -14.767 -0.327 1.00 97.38 112 TRP A O 1
ATOM 885 N N . VAL A 1 113 ? 2.807 -16.271 -1.596 1.00 95.69 113 VAL A N 1
ATOM 886 C CA . VAL A 1 113 ? 2.090 -17.457 -1.093 1.00 95.69 113 VAL A CA 1
ATOM 887 C C . VAL A 1 113 ? 2.175 -17.575 0.430 1.00 95.69 113 VAL A C 1
ATOM 889 O O . VAL A 1 113 ? 1.200 -17.963 1.066 1.00 95.69 113 VAL A O 1
ATOM 892 N N . ARG A 1 114 ? 3.314 -17.213 1.030 1.00 94.06 114 ARG A N 1
ATOM 893 C CA . ARG A 1 114 ? 3.511 -17.289 2.483 1.00 94.06 114 ARG A CA 1
ATOM 894 C C . ARG A 1 114 ? 2.918 -16.094 3.227 1.00 94.06 114 ARG A C 1
ATOM 896 O O . ARG A 1 114 ? 2.379 -16.249 4.315 1.00 94.06 114 ARG A O 1
ATOM 903 N N . GLU A 1 115 ? 3.058 -14.902 2.661 1.00 94.06 115 GLU A N 1
ATOM 904 C CA . GLU A 1 115 ? 2.883 -13.646 3.390 1.00 94.06 115 GLU A CA 1
ATOM 905 C C . GLU A 1 115 ? 1.529 -12.969 3.134 1.00 94.06 115 GLU A C 1
ATOM 907 O O . GLU A 1 115 ? 1.089 -12.163 3.953 1.00 94.06 115 GLU A O 1
ATOM 912 N N . HIS A 1 116 ? 0.845 -13.252 2.016 1.00 92.88 116 HIS A N 1
ATOM 913 C CA . HIS A 1 116 ? -0.281 -12.424 1.566 1.00 92.88 116 HIS A CA 1
ATOM 914 C C . HIS A 1 116 ? -1.397 -12.277 2.612 1.00 92.88 116 HIS A C 1
ATOM 916 O O . HIS A 1 116 ? -1.993 -11.208 2.696 1.00 92.88 116 HIS A O 1
ATOM 922 N N . ALA A 1 117 ? -1.708 -13.298 3.412 1.00 93.12 117 ALA A N 1
ATOM 923 C CA . ALA A 1 117 ? -2.810 -13.233 4.374 1.00 93.12 117 ALA A CA 1
ATOM 924 C C . ALA A 1 117 ? -2.556 -12.219 5.507 1.00 93.12 117 ALA A C 1
ATOM 926 O O . ALA A 1 117 ? -3.495 -11.591 6.001 1.00 93.12 117 ALA A O 1
ATOM 927 N N . THR A 1 118 ? -1.290 -12.013 5.874 1.00 92.06 118 THR A N 1
ATOM 928 C CA . THR A 1 118 ? -0.892 -11.222 7.044 1.00 92.06 118 THR A CA 1
ATOM 929 C C . THR A 1 118 ? -0.938 -9.719 6.784 1.00 92.06 118 THR A C 1
ATOM 931 O O . THR A 1 118 ? -1.260 -8.958 7.691 1.00 92.06 118 THR A O 1
ATOM 934 N N . TYR A 1 119 ? -0.677 -9.258 5.556 1.00 94.75 119 TYR A N 1
ATOM 935 C CA . TYR A 1 119 ? -0.496 -7.825 5.292 1.00 94.75 119 TYR A CA 1
ATOM 936 C C . TYR A 1 119 ? -1.652 -7.201 4.511 1.00 94.75 119 TYR A C 1
ATOM 938 O O . TYR A 1 119 ? -2.112 -7.691 3.477 1.00 94.75 119 TYR A O 1
ATOM 946 N N . SER A 1 120 ? -2.088 -6.054 5.018 1.00 95.44 120 SER A N 1
ATOM 947 C CA . SER A 1 120 ? -3.115 -5.184 4.428 1.00 95.44 120 SER A CA 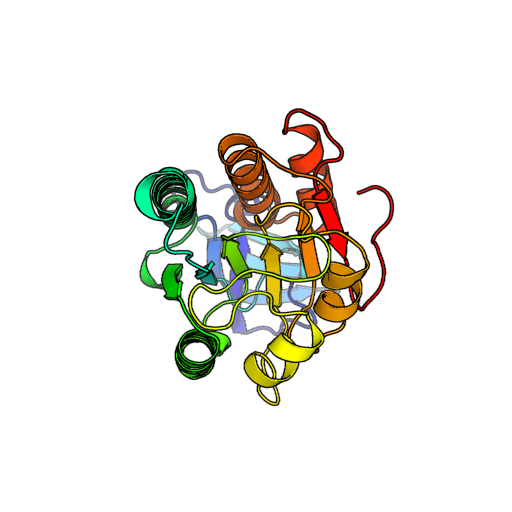1
ATOM 948 C C . SER A 1 120 ? -2.563 -4.179 3.406 1.00 95.44 120 SER A C 1
ATOM 950 O O . SER A 1 120 ? -3.294 -3.732 2.522 1.00 95.44 120 SER A O 1
ATOM 952 N N . HIS A 1 121 ? -1.281 -3.822 3.529 1.00 97.88 121 HIS A N 1
ATOM 953 C CA . HIS A 1 121 ? -0.601 -2.843 2.690 1.00 97.88 121 HIS A CA 1
ATOM 954 C C . HIS A 1 121 ? 0.654 -3.466 2.092 1.00 97.88 121 HIS A C 1
ATOM 956 O O . HIS A 1 121 ? 1.398 -4.162 2.784 1.00 97.88 121 HIS A O 1
ATOM 962 N N . VAL A 1 122 ? 0.898 -3.180 0.819 1.00 98.44 122 VAL A N 1
ATOM 963 C CA . VAL A 1 122 ? 2.067 -3.645 0.080 1.00 98.44 122 VAL A CA 1
ATOM 964 C C . VAL A 1 122 ? 2.772 -2.442 -0.527 1.00 98.44 122 VAL A C 1
ATOM 966 O O . VAL A 1 122 ? 2.186 -1.674 -1.289 1.00 98.44 122 VAL A O 1
ATOM 969 N N . ILE A 1 123 ? 4.041 -2.274 -0.185 1.00 98.75 123 ILE A N 1
ATOM 970 C CA . ILE A 1 123 ? 4.892 -1.199 -0.682 1.00 98.75 123 ILE A CA 1
ATOM 971 C C . ILE A 1 123 ? 5.879 -1.815 -1.664 1.00 98.75 123 ILE A C 1
ATOM 973 O O . ILE A 1 123 ? 6.677 -2.671 -1.286 1.00 98.75 123 ILE A O 1
ATOM 977 N N . LEU A 1 124 ? 5.820 -1.383 -2.920 1.00 98.50 124 LEU A N 1
ATOM 978 C CA . LEU A 1 124 ? 6.732 -1.821 -3.971 1.00 98.50 124 LEU A CA 1
ATOM 979 C C . LEU A 1 124 ? 7.812 -0.758 -4.168 1.00 98.50 124 LEU A C 1
ATOM 981 O O . LEU A 1 124 ? 7.505 0.421 -4.349 1.00 98.50 124 LEU A O 1
ATOM 985 N N . ILE A 1 125 ? 9.072 -1.175 -4.138 1.00 98.38 125 ILE A N 1
ATOM 986 C CA . ILE A 1 125 ? 10.247 -0.327 -4.365 1.00 98.38 125 ILE A CA 1
ATOM 987 C C . ILE A 1 125 ? 11.036 -0.946 -5.510 1.00 98.38 125 ILE A C 1
ATOM 989 O O . ILE A 1 125 ? 11.255 -2.148 -5.498 1.00 98.38 125 ILE A O 1
ATOM 993 N N . GLY A 1 126 ? 11.450 -0.159 -6.496 1.00 97.25 126 GLY A N 1
ATOM 994 C CA . GLY A 1 126 ? 12.183 -0.663 -7.655 1.00 97.25 126 GLY A CA 1
ATOM 995 C C . GLY A 1 126 ? 12.163 0.339 -8.799 1.00 97.25 126 GLY A C 1
ATOM 996 O O . GLY A 1 126 ? 11.916 1.528 -8.587 1.00 97.25 126 GLY A O 1
ATOM 997 N N . HIS A 1 127 ? 12.362 -0.152 -10.019 1.00 97.06 127 HIS A N 1
ATOM 998 C CA . HIS A 1 127 ? 12.320 0.668 -11.233 1.00 97.06 127 HIS A CA 1
ATOM 999 C C . HIS A 1 127 ? 11.067 0.428 -12.047 1.00 97.06 127 HIS A C 1
ATOM 1001 O O . HIS A 1 127 ? 10.533 -0.680 -12.080 1.00 97.06 127 HIS A O 1
ATOM 1007 N N . GLY A 1 128 ? 10.620 1.481 -12.724 1.00 96.81 128 GLY A N 1
ATOM 1008 C CA . GLY A 1 128 ? 9.448 1.463 -13.582 1.00 96.81 128 GLY A CA 1
ATOM 1009 C C . GLY A 1 128 ? 9.688 2.270 -14.853 1.00 96.81 128 GLY A C 1
ATOM 1010 O O . GLY A 1 128 ? 10.486 3.208 -14.868 1.00 96.81 128 GLY A O 1
ATOM 1011 N N . ASN A 1 129 ? 9.000 1.883 -15.925 1.00 96.81 129 ASN A N 1
ATOM 1012 C CA . ASN A 1 129 ? 9.105 2.514 -17.248 1.00 96.81 129 ASN A CA 1
ATOM 1013 C C . ASN A 1 129 ? 7.747 3.003 -17.794 1.00 96.81 129 ASN A C 1
ATOM 1015 O O . ASN A 1 129 ? 7.577 3.149 -19.002 1.00 96.81 129 ASN A O 1
ATOM 1019 N N . GLY A 1 130 ? 6.746 3.144 -16.920 1.00 96.88 130 GLY A N 1
ATOM 1020 C CA . GLY A 1 130 ? 5.376 3.527 -17.285 1.00 96.88 130 GLY A CA 1
ATOM 1021 C C . GLY A 1 130 ? 4.431 2.356 -17.567 1.00 96.88 130 GLY A C 1
ATOM 1022 O O . GLY A 1 130 ? 3.220 2.478 -17.376 1.00 96.88 130 GLY A O 1
ATOM 1023 N N . SER A 1 131 ? 4.967 1.201 -17.966 1.00 98.06 131 SER A N 1
ATOM 1024 C CA . SER A 1 131 ? 4.174 0.012 -18.325 1.00 98.06 131 SER A CA 1
ATOM 1025 C C . SER A 1 131 ? 4.504 -1.240 -17.517 1.00 98.06 131 SER A C 1
ATOM 1027 O O . SER A 1 131 ? 3.698 -2.168 -17.457 1.00 98.06 131 SER A O 1
ATOM 1029 N N . ALA A 1 132 ? 5.664 -1.256 -16.870 1.00 98.19 132 ALA A N 1
ATOM 1030 C CA . ALA A 1 132 ? 6.197 -2.417 -16.187 1.00 98.19 132 ALA A CA 1
ATOM 1031 C C . ALA A 1 132 ? 7.117 -2.016 -15.028 1.00 98.19 132 ALA A C 1
ATOM 1033 O O . ALA A 1 132 ? 7.602 -0.883 -14.971 1.00 98.19 132 ALA A O 1
ATOM 1034 N N . VAL A 1 133 ? 7.379 -2.977 -14.142 1.00 97.81 133 VAL A N 1
ATOM 1035 C CA . VAL A 1 133 ? 8.419 -2.917 -13.105 1.00 97.81 133 VAL A CA 1
ATOM 1036 C C . VAL A 1 133 ? 9.595 -3.819 -13.476 1.00 97.81 133 VAL A C 1
ATOM 1038 O O . VAL A 1 133 ? 9.397 -4.854 -14.109 1.00 97.81 133 VAL A O 1
ATOM 1041 N N . GLN A 1 134 ? 10.818 -3.433 -13.121 1.00 97.50 134 GLN A N 1
ATOM 1042 C CA . GLN A 1 134 ? 12.018 -4.182 -13.497 1.00 97.50 134 GLN A CA 1
ATOM 1043 C C . GLN A 1 134 ? 12.448 -5.161 -12.410 1.00 97.50 134 GLN A C 1
ATOM 1045 O O . GLN A 1 134 ? 12.776 -4.744 -11.307 1.00 97.50 134 GLN A O 1
ATOM 1050 N N . PHE A 1 135 ? 12.539 -6.438 -12.765 1.00 97.75 135 PHE A N 1
ATOM 1051 C CA . PHE A 1 135 ? 13.224 -7.476 -12.002 1.00 97.75 135 PHE A CA 1
ATOM 1052 C C . PHE A 1 135 ? 14.614 -7.714 -12.590 1.00 97.75 135 PHE A C 1
ATOM 1054 O O . PHE A 1 135 ? 14.785 -7.702 -13.812 1.00 97.75 135 PHE A O 1
ATOM 1061 N N . ALA A 1 136 ? 15.605 -7.982 -11.741 1.00 97.19 136 ALA A N 1
ATOM 1062 C CA . ALA A 1 136 ? 16.956 -8.299 -12.192 1.00 97.19 136 ALA A CA 1
ATOM 1063 C C . ALA A 1 136 ? 17.001 -9.509 -13.146 1.00 97.19 136 ALA A C 1
ATOM 1065 O O . ALA A 1 136 ? 17.703 -9.468 -14.156 1.00 97.19 136 ALA A O 1
ATOM 1066 N N . ASN A 1 137 ? 16.233 -10.562 -12.841 1.00 97.38 137 ASN A N 1
ATOM 1067 C CA . ASN A 1 137 ? 16.288 -11.834 -13.565 1.00 97.38 137 ASN A CA 1
ATOM 1068 C C . ASN A 1 137 ? 15.226 -11.940 -14.669 1.00 97.38 137 ASN A C 1
ATOM 1070 O O . ASN A 1 137 ? 15.496 -12.514 -15.719 1.00 97.38 137 ASN A O 1
ATOM 1074 N N . ASP A 1 138 ? 14.048 -11.344 -14.466 1.00 97.31 138 ASP A N 1
ATOM 1075 C CA . ASP A 1 138 ? 12.921 -11.436 -15.409 1.00 97.31 138 ASP A CA 1
ATOM 1076 C C . ASP A 1 138 ? 12.719 -10.162 -16.245 1.00 97.31 138 ASP A C 1
ATOM 1078 O O . ASP A 1 138 ? 11.807 -10.088 -17.068 1.00 97.31 138 ASP A O 1
ATOM 1082 N N . ARG A 1 139 ? 13.567 -9.141 -16.064 1.00 95.12 139 ARG A N 1
ATOM 1083 C CA . ARG A 1 139 ? 13.455 -7.831 -16.726 1.00 95.12 139 ARG A CA 1
ATOM 1084 C C . ARG A 1 139 ? 12.099 -7.164 -16.447 1.00 95.12 139 ARG A C 1
ATOM 1086 O O . ARG A 1 139 ? 11.607 -7.196 -15.324 1.00 95.12 139 ARG A O 1
ATOM 1093 N N . TRP A 1 140 ? 11.536 -6.477 -17.439 1.00 97.88 140 TRP A N 1
ATOM 1094 C CA . TRP A 1 140 ? 10.311 -5.693 -17.316 1.00 97.88 140 TRP A CA 1
ATOM 1095 C C . TRP A 1 140 ? 9.071 -6.587 -17.239 1.00 97.88 140 TRP A C 1
ATOM 1097 O O . TRP A 1 140 ? 8.794 -7.346 -18.163 1.00 97.88 140 TRP A O 1
ATOM 1107 N N . GLN A 1 141 ? 8.316 -6.447 -16.151 1.00 98.31 141 GLN A N 1
ATOM 1108 C CA . GLN A 1 141 ? 7.100 -7.197 -15.854 1.00 98.31 141 GLN A CA 1
ATOM 1109 C C . GLN A 1 141 ? 5.892 -6.256 -15.774 1.00 98.31 141 GLN A C 1
ATOM 1111 O O . GLN A 1 141 ? 5.844 -5.334 -14.957 1.00 98.31 141 GLN A O 1
ATOM 1116 N N . THR A 1 142 ? 4.928 -6.472 -16.662 1.00 98.44 142 THR A N 1
ATOM 1117 C CA . THR A 1 142 ? 3.661 -5.733 -16.756 1.00 98.44 142 THR A CA 1
ATOM 1118 C C . THR A 1 142 ? 2.655 -6.203 -15.703 1.00 98.44 142 THR A C 1
ATOM 1120 O O . THR A 1 142 ? 2.815 -7.265 -15.101 1.00 98.44 142 THR A O 1
ATOM 1123 N N . ALA A 1 143 ? 1.558 -5.461 -15.520 1.00 97.69 143 ALA A N 1
ATOM 1124 C CA . ALA A 1 143 ? 0.466 -5.897 -14.642 1.00 97.69 143 ALA A CA 1
ATOM 1125 C C . ALA A 1 143 ? -0.090 -7.283 -15.020 1.00 97.69 143 ALA A C 1
ATOM 1127 O O . ALA A 1 143 ? -0.369 -8.078 -14.132 1.00 97.69 143 ALA A O 1
ATOM 1128 N N . ALA A 1 144 ? -0.197 -7.593 -16.318 1.00 97.50 144 ALA A N 1
ATOM 1129 C CA . ALA A 1 144 ? -0.704 -8.884 -16.789 1.00 97.50 144 ALA A CA 1
ATOM 1130 C C . ALA A 1 144 ? 0.220 -10.056 -16.415 1.00 97.50 144 ALA A C 1
ATOM 1132 O O . ALA A 1 144 ? -0.249 -11.154 -16.144 1.00 97.50 144 ALA A O 1
ATOM 1133 N N . GLN A 1 145 ? 1.534 -9.823 -16.372 1.00 97.88 145 GLN A N 1
ATOM 1134 C CA . GLN A 1 145 ? 2.505 -10.836 -15.948 1.00 97.88 145 GLN A CA 1
ATOM 1135 C C . GLN A 1 145 ? 2.552 -10.986 -14.422 1.00 97.88 145 GLN A C 1
ATOM 1137 O O . GLN A 1 145 ? 2.833 -12.072 -13.917 1.00 97.88 145 GLN A O 1
ATOM 1142 N N . LEU A 1 146 ? 2.255 -9.911 -13.685 1.00 97.75 146 LEU A N 1
ATOM 1143 C CA . LEU A 1 146 ? 2.176 -9.929 -12.224 1.00 97.75 146 LEU A CA 1
ATOM 1144 C C . LEU A 1 146 ? 0.872 -10.531 -11.701 1.00 97.75 146 LEU A C 1
ATOM 1146 O O . LEU A 1 146 ? 0.889 -11.097 -10.613 1.00 97.75 146 LEU A O 1
ATOM 1150 N N . ASP A 1 147 ? -0.228 -10.443 -12.451 1.00 97.25 147 ASP A N 1
ATOM 1151 C CA . ASP A 1 147 ? -1.525 -10.996 -12.053 1.00 97.25 147 ASP A CA 1
ATOM 1152 C C . ASP A 1 147 ? -1.414 -12.446 -11.557 1.00 97.25 147 ASP A C 1
ATOM 1154 O O . ASP A 1 147 ? -1.556 -12.644 -10.352 1.00 97.25 147 ASP A O 1
ATOM 1158 N N . PRO A 1 148 ? -0.987 -13.442 -12.364 1.00 96.88 148 PRO A N 1
ATOM 1159 C CA . PRO A 1 148 ? -0.953 -14.841 -11.926 1.00 96.88 148 PRO A CA 1
ATOM 1160 C C . PRO A 1 148 ? 0.012 -15.116 -10.764 1.00 96.88 148 PRO A C 1
ATOM 1162 O O . PRO A 1 148 ? 0.036 -16.225 -10.227 1.00 96.88 148 PRO A O 1
ATOM 1165 N N . VAL A 1 149 ? 0.892 -14.171 -10.425 1.00 96.94 149 VAL A N 1
ATOM 1166 C CA . VAL A 1 149 ? 1.800 -14.243 -9.271 1.00 96.94 149 VAL A CA 1
ATOM 1167 C C . VAL A 1 149 ? 1.082 -13.811 -8.000 1.00 96.94 149 VAL A C 1
ATOM 1169 O O . VAL A 1 149 ? 1.320 -14.378 -6.935 1.00 96.94 149 VAL A O 1
ATOM 1172 N N . LEU A 1 150 ? 0.209 -12.814 -8.128 1.00 96.75 150 LEU A N 1
ATOM 1173 C CA . LEU A 1 150 ? -0.496 -12.175 -7.031 1.00 96.75 150 LEU A CA 1
ATOM 1174 C C . LEU A 1 150 ? -1.913 -12.735 -6.819 1.00 96.75 150 LEU A C 1
ATOM 1176 O O . LEU A 1 150 ? -2.465 -12.551 -5.729 1.00 96.75 150 LEU A O 1
ATOM 1180 N N . SER A 1 151 ? -2.496 -13.433 -7.801 1.00 94.38 151 SER A N 1
ATOM 1181 C CA . SER A 1 151 ? -3.807 -14.071 -7.656 1.00 94.38 151 SER A CA 1
ATOM 1182 C C . SER A 1 151 ? -3.712 -15.269 -6.706 1.00 94.38 151 SER A C 1
ATOM 1184 O O . SER A 1 151 ? -3.141 -16.312 -7.029 1.00 94.38 151 SER A O 1
ATOM 1186 N N . ILE A 1 152 ? -4.308 -15.125 -5.525 1.00 93.25 152 ILE A N 1
ATOM 1187 C CA . ILE A 1 152 ? -4.580 -16.227 -4.602 1.00 93.25 152 ILE A CA 1
ATOM 1188 C C . ILE A 1 152 ? -6.090 -16.217 -4.348 1.00 93.25 152 ILE A C 1
ATOM 1190 O O . ILE A 1 152 ? -6.601 -15.185 -3.902 1.00 93.25 152 ILE A O 1
ATOM 1194 N N . PRO A 1 153 ? -6.814 -17.317 -4.629 1.00 90.25 153 PRO A N 1
ATOM 1195 C CA . PRO A 1 153 ? -8.260 -17.370 -4.439 1.00 90.25 153 PRO A CA 1
ATOM 1196 C C . PRO A 1 153 ? -8.680 -16.955 -3.025 1.00 90.25 153 PRO A C 1
ATOM 1198 O O . PRO A 1 153 ? -8.140 -17.455 -2.037 1.00 90.25 153 PRO A O 1
ATOM 1201 N N . GLY A 1 154 ? -9.638 -16.030 -2.928 1.00 87.88 154 GLY A N 1
ATOM 1202 C CA . GLY A 1 154 ? -10.161 -15.541 -1.648 1.00 87.88 154 GLY A CA 1
ATOM 1203 C C . GLY A 1 154 ? -9.201 -14.646 -0.856 1.00 87.88 154 GLY A C 1
ATOM 1204 O O . GLY A 1 154 ? -9.493 -14.309 0.294 1.00 87.88 154 GLY A O 1
ATOM 1205 N N . ALA A 1 155 ? -8.063 -14.243 -1.430 1.00 92.25 155 ALA A N 1
ATOM 1206 C CA . ALA A 1 155 ? -7.162 -13.308 -0.773 1.00 92.25 155 ALA A CA 1
ATOM 1207 C C . ALA A 1 155 ? -7.844 -11.953 -0.551 1.00 92.25 155 ALA A C 1
ATOM 1209 O O . ALA A 1 155 ? -8.396 -11.348 -1.467 1.00 92.25 155 ALA A O 1
ATOM 1210 N N . ALA A 1 156 ? -7.745 -11.434 0.674 1.00 92.75 156 ALA A N 1
ATOM 1211 C CA . ALA A 1 156 ? -8.243 -10.102 0.979 1.00 92.75 156 ALA A CA 1
ATOM 1212 C C . ALA A 1 156 ? -7.504 -9.040 0.149 1.00 92.75 156 ALA A C 1
ATOM 1214 O O . ALA A 1 156 ? -6.265 -9.002 0.141 1.00 92.75 156 ALA A O 1
ATOM 1215 N N . ALA A 1 157 ? -8.282 -8.162 -0.489 1.00 94.88 157 ALA A N 1
ATOM 1216 C CA . ALA A 1 157 ? -7.782 -7.033 -1.261 1.00 94.88 157 ALA A CA 1
ATOM 1217 C C . ALA A 1 157 ? -6.935 -6.077 -0.404 1.00 94.88 157 ALA A C 1
ATOM 1219 O O . ALA A 1 157 ? -7.180 -5.894 0.793 1.00 94.88 157 ALA A O 1
ATOM 1220 N N . LYS A 1 158 ? -5.924 -5.468 -1.027 1.00 96.31 158 LYS A N 1
ATOM 1221 C CA . LYS A 1 158 ? -4.842 -4.735 -0.358 1.00 96.31 158 LYS A CA 1
ATOM 1222 C C . LYS A 1 158 ? -4.639 -3.345 -0.929 1.00 96.31 158 LYS A C 1
ATOM 1224 O O . LYS A 1 158 ? -4.982 -3.063 -2.077 1.00 96.31 158 LYS A O 1
ATOM 1229 N N . TYR A 1 159 ? -4.001 -2.500 -0.132 1.00 97.50 159 TYR A N 1
ATOM 1230 C CA . TYR A 1 159 ? -3.515 -1.196 -0.560 1.00 97.50 159 TYR A CA 1
ATOM 1231 C C . TYR A 1 159 ? -2.095 -1.332 -1.103 1.00 97.50 159 TYR A C 1
ATOM 1233 O O . TYR A 1 159 ? -1.193 -1.734 -0.373 1.00 97.50 159 TYR A O 1
ATOM 1241 N N . PHE A 1 160 ? -1.885 -0.979 -2.365 1.00 98.56 160 PHE A N 1
ATOM 1242 C CA . PHE A 1 160 ? -0.568 -0.982 -2.988 1.00 98.56 160 PHE A CA 1
ATOM 1243 C C . PHE A 1 160 ? -0.032 0.440 -3.124 1.00 98.56 160 PHE A C 1
ATOM 1245 O O . PHE A 1 160 ? -0.730 1.328 -3.616 1.00 98.56 160 PHE A O 1
ATOM 1252 N N . VAL A 1 161 ? 1.227 0.645 -2.742 1.00 98.50 161 VAL A N 1
ATOM 1253 C CA . VAL A 1 161 ? 1.971 1.879 -3.019 1.00 98.50 161 VAL A CA 1
ATOM 1254 C C . VAL A 1 161 ? 3.248 1.519 -3.767 1.00 98.50 161 VAL A C 1
ATOM 1256 O O . VAL A 1 161 ? 4.162 0.927 -3.203 1.00 98.50 161 VAL A O 1
ATOM 1259 N N . ASN A 1 162 ? 3.303 1.863 -5.048 1.00 97.88 162 ASN A N 1
ATOM 1260 C CA . ASN A 1 162 ? 4.445 1.638 -5.915 1.00 97.88 162 ASN A CA 1
ATOM 1261 C C . ASN A 1 162 ? 5.312 2.900 -6.008 1.00 97.88 162 ASN A C 1
ATOM 1263 O O . ASN A 1 162 ? 4.916 3.913 -6.590 1.00 97.88 162 ASN A O 1
ATOM 1267 N N . LEU A 1 163 ? 6.509 2.820 -5.434 1.00 96.88 163 LEU A N 1
ATOM 1268 C CA . LEU A 1 163 ? 7.502 3.891 -5.432 1.00 96.88 163 LEU A CA 1
ATOM 1269 C C . LEU A 1 163 ? 8.409 3.877 -6.668 1.00 96.88 163 LEU A C 1
ATOM 1271 O O . LEU A 1 163 ? 9.265 4.750 -6.795 1.00 96.88 163 LEU A O 1
ATOM 1275 N N . ALA A 1 164 ? 8.223 2.926 -7.585 1.00 95.62 164 ALA A N 1
ATOM 1276 C CA . ALA A 1 164 ? 8.940 2.905 -8.846 1.00 95.62 164 ALA A CA 1
ATOM 1277 C C . ALA A 1 164 ? 8.533 4.080 -9.745 1.00 95.62 164 ALA A C 1
ATOM 1279 O O . ALA A 1 164 ? 7.347 4.405 -9.886 1.00 95.62 164 ALA A O 1
ATOM 1280 N N . CYS A 1 165 ? 9.528 4.688 -10.397 1.00 94.25 165 CYS A N 1
ATOM 1281 C CA . CYS A 1 165 ? 9.329 5.756 -11.374 1.00 94.25 165 CYS A CA 1
ATOM 1282 C C . CYS A 1 165 ? 8.260 5.373 -12.401 1.00 94.25 165 CYS A C 1
ATOM 1284 O O . CYS A 1 165 ? 8.244 4.255 -12.909 1.00 94.25 165 CYS A O 1
ATOM 1286 N N . GLN A 1 166 ? 7.363 6.308 -12.720 1.00 95.75 166 GLN A N 1
ATOM 1287 C CA . GLN A 1 166 ? 6.310 6.123 -13.726 1.00 95.75 166 GLN A CA 1
ATOM 1288 C C . GLN A 1 166 ? 5.322 4.965 -13.449 1.00 95.75 166 GLN A C 1
ATOM 1290 O O . GLN A 1 166 ? 4.431 4.716 -14.261 1.00 95.75 166 GLN A O 1
ATOM 1295 N N . GLY A 1 167 ? 5.389 4.286 -12.297 1.00 96.06 167 GLY A N 1
ATOM 1296 C CA . GLY A 1 167 ? 4.506 3.163 -11.979 1.00 96.06 167 GLY A CA 1
ATOM 1297 C C . GLY A 1 167 ? 3.015 3.524 -11.879 1.00 96.06 167 GLY A C 1
ATOM 1298 O O . GLY A 1 167 ? 2.158 2.645 -11.916 1.00 96.06 167 GLY A O 1
ATOM 1299 N N . GLY A 1 168 ? 2.685 4.810 -11.765 1.00 95.88 168 GLY A N 1
ATOM 1300 C CA . GLY A 1 168 ? 1.331 5.364 -11.755 1.00 95.88 168 GLY A CA 1
ATOM 1301 C C . GLY A 1 168 ? 0.779 5.733 -13.133 1.00 95.88 168 GLY A C 1
ATOM 1302 O O . GLY A 1 168 ? -0.331 6.267 -13.207 1.00 95.88 168 GLY A O 1
ATOM 1303 N N . GLN A 1 169 ? 1.515 5.502 -14.223 1.00 96.81 169 GLN A N 1
ATOM 1304 C CA . GLN A 1 169 ? 0.987 5.692 -15.574 1.00 96.81 169 GLN A CA 1
ATOM 1305 C C . GLN A 1 169 ? -0.091 4.656 -15.907 1.00 96.81 169 GLN A C 1
ATOM 1307 O O . GLN A 1 169 ? -0.135 3.567 -15.339 1.00 96.81 169 GLN A O 1
ATOM 1312 N N . ALA A 1 170 ? -0.982 5.010 -16.836 1.00 97.56 170 ALA A N 1
ATOM 1313 C CA . ALA A 1 170 ? -2.137 4.184 -17.181 1.00 97.56 170 ALA A CA 1
ATOM 1314 C C . ALA A 1 170 ? -1.782 2.750 -17.629 1.00 97.56 170 ALA A C 1
ATOM 1316 O O . ALA A 1 170 ? -2.487 1.845 -17.186 1.00 97.56 170 ALA A O 1
ATOM 1317 N N . PRO A 1 171 ? -0.719 2.500 -18.426 1.00 98.25 171 PRO A N 1
ATOM 1318 C CA . PRO A 1 171 ? -0.400 1.146 -18.884 1.00 98.25 171 PRO A CA 1
ATOM 1319 C C . PRO A 1 171 ? -0.08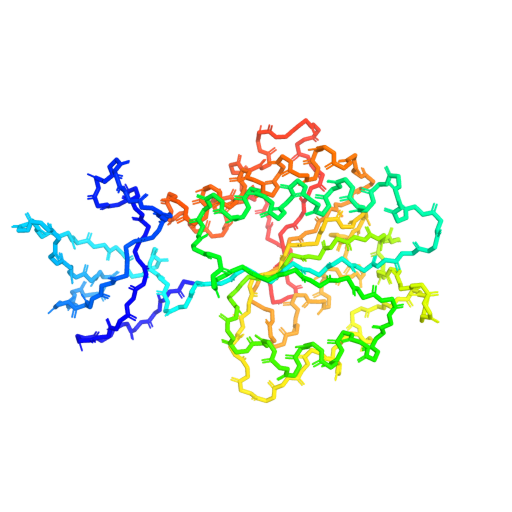6 0.154 -17.757 1.00 98.25 171 PRO A C 1
ATOM 1321 O O . PRO A 1 171 ? -0.367 -1.030 -17.914 1.00 98.25 171 PRO A O 1
ATOM 1324 N N . LEU A 1 172 ? 0.436 0.621 -16.616 1.00 98.38 172 LEU A N 1
ATOM 1325 C CA . LEU A 1 172 ? 0.642 -0.218 -15.432 1.00 98.38 172 LEU A CA 1
ATOM 1326 C C . LEU A 1 172 ? -0.476 -0.048 -14.395 1.00 98.38 172 LEU A C 1
ATOM 1328 O O . LEU A 1 172 ? -1.104 -1.023 -13.989 1.00 98.38 172 LEU A O 1
ATOM 1332 N N . GLY A 1 173 ? -0.746 1.186 -13.966 1.00 97.69 173 GLY A N 1
ATOM 1333 C CA . GLY A 1 173 ? -1.625 1.463 -12.828 1.00 97.69 173 GLY A CA 1
ATOM 1334 C C . GLY A 1 173 ? -3.081 1.058 -13.054 1.00 97.69 173 GLY A C 1
ATOM 1335 O O . GLY A 1 173 ? -3.718 0.529 -12.144 1.00 97.69 173 GLY A O 1
ATOM 1336 N N . LYS A 1 174 ? -3.607 1.235 -14.275 1.00 98.25 174 LYS A N 1
ATOM 1337 C CA . LYS A 1 174 ? -4.984 0.842 -14.608 1.00 98.25 174 LYS A CA 1
ATOM 1338 C C . LYS A 1 174 ? -5.191 -0.674 -14.474 1.00 98.25 174 LYS A C 1
ATOM 1340 O O . LYS A 1 174 ? -6.022 -1.058 -13.646 1.00 98.25 174 LYS A O 1
ATOM 1345 N N . PRO A 1 175 ? -4.468 -1.538 -15.215 1.00 98.38 175 PRO A N 1
ATOM 1346 C CA . PRO A 1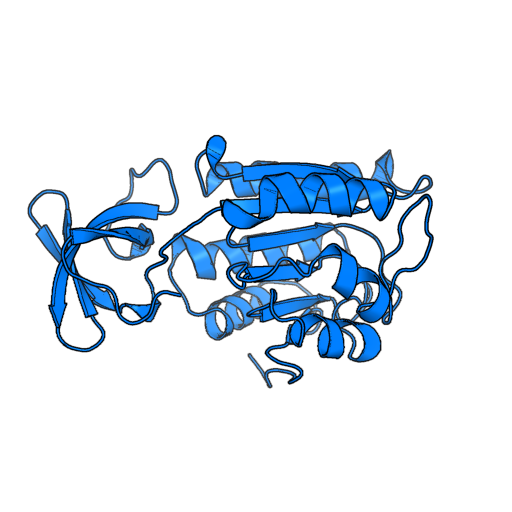 175 ? -4.650 -2.981 -15.086 1.00 98.38 175 PRO A CA 1
ATOM 1347 C C . PRO A 1 175 ? -4.271 -3.492 -13.692 1.00 98.38 175 PRO A C 1
ATOM 1349 O O . PRO A 1 175 ? -5.014 -4.295 -13.142 1.00 98.38 175 PRO A O 1
ATOM 1352 N N . PHE A 1 176 ? -3.211 -2.970 -13.060 1.00 98.50 176 PHE A N 1
ATOM 1353 C CA . PHE A 1 176 ? -2.825 -3.406 -11.711 1.00 98.50 176 PHE A CA 1
ATOM 1354 C C . PHE A 1 176 ? -3.917 -3.115 -10.669 1.00 98.50 176 PHE A C 1
ATOM 1356 O O . PHE A 1 176 ? -4.243 -3.958 -9.841 1.00 98.50 176 PHE A O 1
ATOM 1363 N N . SER A 1 177 ? -4.547 -1.939 -10.730 1.00 98.12 177 SER A N 1
ATOM 1364 C CA . SER A 1 177 ? -5.659 -1.599 -9.828 1.00 98.12 177 SER A CA 1
ATOM 1365 C C . SER A 1 177 ? -6.945 -2.395 -10.078 1.00 98.12 177 SER A C 1
ATOM 1367 O O . SER A 1 177 ? -7.897 -2.257 -9.314 1.00 98.12 177 SER A O 1
ATOM 1369 N N . SER A 1 178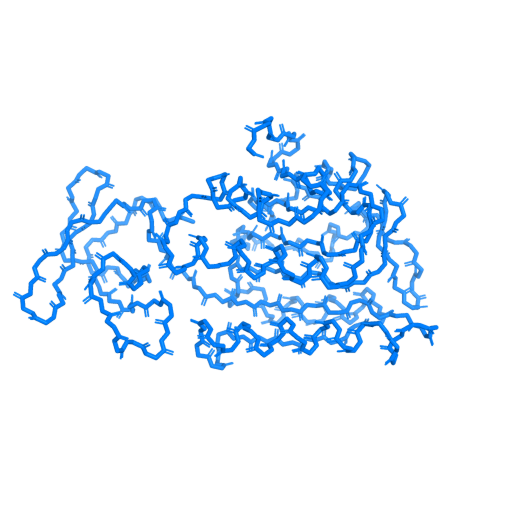 ? -7.002 -3.162 -11.171 1.00 97.56 178 SER A N 1
ATOM 1370 C CA . SER A 1 178 ? -8.136 -4.026 -11.519 1.00 97.56 178 SER A CA 1
ATOM 1371 C C . SER A 1 178 ? -7.947 -5.464 -11.029 1.00 97.56 178 SER A C 1
ATOM 1373 O O . SER A 1 178 ? -8.879 -6.254 -11.135 1.00 97.56 178 SER A O 1
ATOM 1375 N N . LEU A 1 179 ? -6.764 -5.805 -10.508 1.00 96.56 179 LEU A N 1
ATOM 1376 C CA . LEU A 1 179 ? -6.500 -7.114 -9.918 1.00 96.56 179 LEU A CA 1
ATOM 1377 C C . LEU A 1 179 ? -7.382 -7.314 -8.682 1.00 96.56 179 LEU A C 1
ATOM 1379 O O . LEU A 1 179 ? -7.524 -6.396 -7.876 1.00 96.56 179 LEU A O 1
ATOM 1383 N N . GLU A 1 180 ? -7.913 -8.523 -8.490 1.00 95.06 180 GLU A N 1
ATOM 1384 C CA . GLU A 1 180 ? -8.798 -8.847 -7.356 1.00 95.06 180 GLU A CA 1
ATOM 1385 C C . GLU A 1 180 ? -8.143 -8.528 -6.003 1.00 95.06 180 GLU A C 1
ATOM 1387 O O . GLU A 1 180 ? -8.771 -7.993 -5.090 1.00 95.06 180 GLU A O 1
ATOM 1392 N N . VAL A 1 181 ? -6.838 -8.780 -5.898 1.00 96.06 181 VAL A N 1
ATOM 1393 C CA . VAL A 1 181 ? -6.073 -8.539 -4.673 1.00 96.06 181 VAL A CA 1
ATOM 1394 C C . VAL A 1 181 ? -5.753 -7.059 -4.430 1.00 96.06 181 VAL A C 1
ATOM 1396 O O . VAL A 1 181 ? -5.192 -6.720 -3.389 1.00 96.06 181 VAL A O 1
ATOM 1399 N N . CYS A 1 182 ? -6.090 -6.155 -5.351 1.00 97.44 182 CYS A N 1
ATOM 1400 C CA . CYS A 1 182 ? -5.822 -4.725 -5.243 1.00 97.44 182 CYS A CA 1
ATOM 1401 C C . CYS A 1 182 ? -7.113 -3.944 -4.949 1.00 97.44 182 CYS A C 1
ATOM 1403 O O . CYS A 1 182 ? -7.968 -3.774 -5.814 1.00 97.44 182 CYS A O 1
ATOM 1405 N N . ASP A 1 183 ? -7.247 -3.409 -3.731 1.00 95.94 183 ASP A N 1
ATOM 1406 C CA . ASP A 1 183 ? -8.321 -2.453 -3.425 1.00 95.94 183 ASP A CA 1
ATOM 1407 C C . ASP A 1 183 ? -7.994 -1.078 -4.005 1.00 95.94 183 ASP A C 1
ATOM 1409 O O . ASP A 1 183 ? -8.848 -0.439 -4.611 1.00 95.94 183 ASP A O 1
ATOM 1413 N N . SER A 1 184 ? -6.760 -0.616 -3.802 1.00 97.19 184 SER A N 1
ATOM 1414 C CA . SER A 1 184 ? -6.279 0.682 -4.269 1.00 97.19 184 SER A CA 1
ATOM 1415 C C . SER A 1 184 ? -4.807 0.583 -4.651 1.00 97.19 184 SER A C 1
ATOM 1417 O O . SER A 1 184 ? -4.029 -0.080 -3.965 1.00 97.19 184 SER A O 1
ATOM 1419 N N . TYR A 1 185 ? -4.414 1.297 -5.702 1.00 98.50 185 TYR A N 1
ATOM 1420 C CA . TYR A 1 185 ? -3.040 1.354 -6.187 1.00 98.50 185 TYR A CA 1
ATOM 1421 C C . TYR A 1 185 ? -2.583 2.804 -6.309 1.00 98.50 185 TYR A C 1
ATOM 1423 O O . TYR A 1 185 ? -3.195 3.604 -7.017 1.00 98.50 185 TYR A O 1
ATOM 1431 N N . ILE A 1 186 ? -1.491 3.147 -5.640 1.00 98.00 186 ILE A N 1
ATOM 1432 C CA . ILE A 1 186 ? -0.830 4.443 -5.759 1.00 98.00 186 ILE A CA 1
ATOM 1433 C C . ILE A 1 186 ? 0.494 4.237 -6.481 1.00 98.00 186 ILE A C 1
ATOM 1435 O O . ILE A 1 186 ? 1.241 3.333 -6.127 1.00 98.00 186 ILE A O 1
ATOM 1439 N N . GLY A 1 187 ? 0.815 5.073 -7.464 1.00 96.69 187 GLY A N 1
ATOM 1440 C CA . GLY A 1 187 ? 2.097 4.989 -8.163 1.00 96.69 187 GLY A CA 1
ATOM 1441 C C . GLY A 1 187 ? 2.611 6.340 -8.633 1.00 96.69 187 GLY A C 1
ATOM 1442 O O . GLY A 1 187 ? 1.818 7.257 -8.865 1.00 96.69 187 GLY A O 1
ATOM 1443 N N . ALA A 1 188 ? 3.930 6.461 -8.796 1.00 94.50 188 ALA A N 1
ATOM 1444 C CA . ALA A 1 188 ? 4.540 7.686 -9.303 1.00 94.50 188 ALA A CA 1
ATOM 1445 C C . ALA A 1 188 ? 4.198 7.904 -10.790 1.00 94.50 188 ALA A C 1
ATOM 1447 O O . ALA A 1 188 ? 4.350 6.995 -11.595 1.00 94.50 188 ALA A O 1
ATOM 1448 N N . PHE A 1 189 ? 3.727 9.080 -11.202 1.00 93.56 189 PHE A N 1
ATOM 1449 C CA . PHE A 1 189 ? 3.372 9.361 -12.599 1.00 93.56 189 PHE A CA 1
ATOM 1450 C C . PHE A 1 189 ? 4.594 9.668 -13.480 1.00 93.56 189 PHE A C 1
ATOM 1452 O O . PHE A 1 189 ? 4.645 9.270 -14.647 1.00 93.56 189 PHE A O 1
ATOM 1459 N N . HIS A 1 190 ? 5.599 10.322 -12.902 1.00 91.56 190 HIS A N 1
ATOM 1460 C CA . HIS A 1 190 ? 6.859 10.672 -13.554 1.00 91.56 190 HIS A CA 1
ATOM 1461 C C . HIS A 1 190 ? 8.037 9.963 -12.881 1.00 91.56 190 HIS A C 1
ATOM 1463 O O . HIS A 1 190 ? 7.864 9.165 -11.954 1.00 91.56 190 HIS A O 1
ATOM 1469 N N . SER A 1 191 ? 9.244 10.256 -13.357 1.00 90.56 191 SER A N 1
ATOM 1470 C CA . SER A 1 191 ? 10.453 9.983 -12.588 1.00 90.56 191 SER A CA 1
ATOM 1471 C C . SER A 1 191 ? 10.403 10.771 -11.279 1.00 90.56 191 SER A C 1
ATOM 1473 O O . SER A 1 191 ? 10.064 11.954 -11.276 1.00 90.56 191 SER A O 1
ATOM 1475 N N . VAL A 1 192 ? 10.713 10.109 -10.168 1.00 89.69 192 VAL A N 1
ATOM 1476 C CA . VAL A 1 192 ? 10.655 10.699 -8.830 1.00 89.69 192 VAL A CA 1
ATOM 1477 C C . VAL A 1 192 ? 11.960 10.412 -8.102 1.00 89.69 192 VAL A C 1
ATOM 1479 O O . VAL A 1 192 ? 12.489 9.305 -8.159 1.00 89.69 192 VAL A O 1
ATOM 1482 N N . HIS A 1 193 ? 12.500 11.421 -7.425 1.00 91.81 193 HIS A N 1
ATOM 1483 C CA . HIS A 1 193 ? 13.682 11.233 -6.595 1.00 91.81 193 HIS A CA 1
ATOM 1484 C C . HIS A 1 193 ? 13.332 10.363 -5.376 1.00 91.81 193 HIS A C 1
ATOM 1486 O O . HIS A 1 193 ? 12.280 10.564 -4.765 1.00 91.81 193 HIS A O 1
ATOM 1492 N N . GLY A 1 194 ? 14.218 9.447 -4.970 1.00 91.81 194 GLY A N 1
ATOM 1493 C CA . GLY A 1 194 ? 13.950 8.509 -3.868 1.00 91.81 194 GLY A CA 1
ATOM 1494 C C . GLY A 1 194 ? 13.531 9.197 -2.561 1.00 91.81 194 GLY A C 1
ATOM 1495 O O . GLY A 1 194 ? 12.596 8.754 -1.899 1.00 91.81 194 GLY A O 1
ATOM 1496 N N . ALA A 1 195 ? 14.137 10.344 -2.238 1.00 92.50 195 ALA A N 1
ATOM 1497 C CA . ALA A 1 195 ? 13.747 11.154 -1.078 1.00 92.50 195 ALA A CA 1
ATOM 1498 C C . ALA A 1 195 ? 12.284 11.642 -1.143 1.00 92.50 195 ALA A C 1
ATOM 1500 O O . ALA A 1 195 ? 11.566 11.559 -0.149 1.00 92.50 195 ALA A O 1
ATOM 1501 N N . ILE A 1 196 ? 11.821 12.085 -2.318 1.00 93.19 196 ILE A N 1
ATOM 1502 C CA . ILE A 1 196 ? 10.440 12.544 -2.533 1.00 93.19 196 ILE A CA 1
ATOM 1503 C C . ILE A 1 196 ? 9.475 11.358 -2.444 1.00 93.19 196 ILE A C 1
ATOM 1505 O O . ILE A 1 196 ? 8.427 11.462 -1.811 1.00 93.19 196 ILE A O 1
ATOM 1509 N N . ALA A 1 197 ? 9.835 10.212 -3.032 1.00 94.31 197 ALA A N 1
ATOM 1510 C CA . ALA A 1 197 ? 9.026 8.997 -2.951 1.00 94.31 197 ALA A CA 1
ATOM 1511 C C . ALA A 1 197 ? 8.879 8.499 -1.505 1.00 94.31 197 ALA A C 1
ATOM 1513 O O . ALA A 1 197 ? 7.776 8.160 -1.074 1.00 94.31 197 ALA A O 1
ATOM 1514 N N . SER A 1 198 ? 9.971 8.526 -0.735 1.00 95.38 198 SER A N 1
ATOM 1515 C CA . SER A 1 198 ? 9.953 8.211 0.693 1.00 95.38 198 SER A CA 1
ATOM 1516 C C . SER A 1 198 ? 9.073 9.191 1.469 1.00 95.38 198 SER A C 1
ATOM 1518 O O . SER A 1 198 ? 8.195 8.760 2.208 1.00 95.38 198 SER A O 1
ATOM 1520 N N . GLN A 1 199 ? 9.250 10.503 1.281 1.00 95.19 199 GLN A N 1
ATOM 1521 C CA . GLN A 1 199 ? 8.450 11.522 1.968 1.00 95.19 199 GLN A CA 1
ATOM 1522 C C . GLN A 1 199 ? 6.952 11.387 1.655 1.00 95.19 199 GLN A C 1
ATOM 1524 O O . GLN A 1 199 ? 6.117 11.507 2.556 1.00 95.19 199 GLN A O 1
ATOM 1529 N N . PHE A 1 200 ? 6.610 11.106 0.393 1.00 96.12 200 PHE A N 1
ATOM 1530 C CA . PHE A 1 200 ? 5.234 10.859 -0.025 1.00 96.12 200 PHE A CA 1
ATOM 1531 C C . PHE A 1 200 ? 4.639 9.675 0.738 1.00 96.12 200 PHE A C 1
ATOM 1533 O O . PHE A 1 200 ? 3.581 9.815 1.352 1.00 96.12 200 PHE A O 1
ATOM 1540 N N . LEU A 1 201 ? 5.326 8.525 0.737 1.00 97.50 201 LEU A N 1
ATOM 1541 C CA . LEU A 1 201 ? 4.853 7.329 1.431 1.00 97.50 201 LEU A CA 1
ATOM 1542 C C . LEU A 1 201 ? 4.680 7.590 2.927 1.00 97.50 201 LEU A C 1
ATOM 1544 O O . LEU A 1 201 ? 3.651 7.228 3.487 1.00 97.50 201 LEU A O 1
ATOM 1548 N N . GLN A 1 202 ? 5.664 8.227 3.562 1.00 96.75 202 GLN A N 1
ATOM 1549 C CA . GLN A 1 202 ? 5.610 8.539 4.988 1.00 96.75 202 GLN A CA 1
ATOM 1550 C C . GLN A 1 202 ? 4.393 9.407 5.312 1.00 96.75 202 GLN A C 1
ATOM 1552 O O . GLN A 1 202 ? 3.612 9.073 6.200 1.00 96.75 202 GLN A O 1
ATOM 1557 N N . SER A 1 203 ? 4.179 10.465 4.526 1.00 96.31 203 SER A N 1
ATOM 1558 C CA . SER A 1 203 ? 3.019 11.346 4.672 1.00 96.31 203 SER A CA 1
ATOM 1559 C C . SER A 1 203 ? 1.712 10.574 4.478 1.00 96.31 203 SER A C 1
ATOM 1561 O O . SER A 1 203 ? 0.805 10.678 5.301 1.00 96.31 203 SER A O 1
ATOM 1563 N N . PHE A 1 204 ? 1.623 9.747 3.432 1.00 97.06 204 PHE A N 1
ATOM 1564 C CA . PHE A 1 204 ? 0.444 8.926 3.164 1.00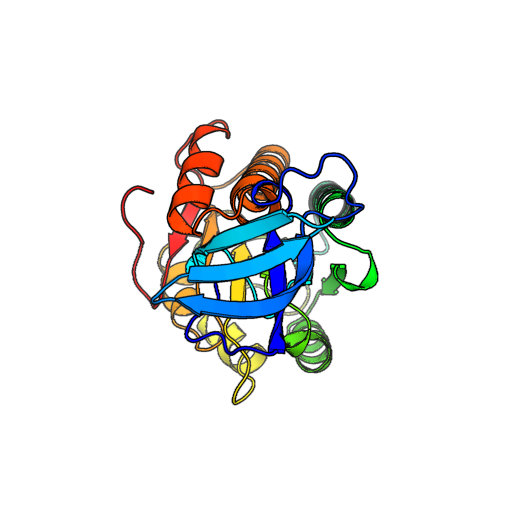 97.06 204 PHE A CA 1
ATOM 1565 C C . PHE A 1 204 ? 0.133 7.976 4.322 1.00 97.06 204 PHE A C 1
ATOM 1567 O O . PHE A 1 204 ? -1.013 7.920 4.759 1.00 97.06 204 PHE A O 1
ATOM 1574 N N . LEU A 1 205 ? 1.130 7.258 4.845 1.00 96.94 205 LEU A N 1
ATOM 1575 C CA . LEU A 1 205 ? 0.932 6.316 5.945 1.00 96.94 205 LEU A CA 1
ATOM 1576 C C . LEU A 1 205 ? 0.561 7.024 7.254 1.00 96.94 205 LEU A C 1
ATOM 1578 O O . LEU A 1 205 ? -0.279 6.505 7.979 1.00 96.94 205 LEU A O 1
ATOM 1582 N N . ILE A 1 206 ? 1.098 8.214 7.544 1.00 95.38 206 ILE A N 1
ATOM 1583 C CA . ILE A 1 206 ? 0.675 9.011 8.713 1.00 95.38 206 ILE A CA 1
ATOM 1584 C C . ILE A 1 206 ? -0.813 9.334 8.612 1.00 95.38 206 ILE A C 1
ATOM 1586 O O . ILE A 1 206 ? -1.586 9.038 9.519 1.00 95.38 206 ILE A O 1
ATOM 1590 N N . HIS A 1 207 ? -1.239 9.897 7.487 1.00 95.12 207 HIS A N 1
ATOM 1591 C CA . HIS A 1 207 ? -2.640 10.248 7.302 1.00 95.12 207 HIS A CA 1
ATOM 1592 C C . HIS A 1 207 ? -3.551 9.019 7.294 1.00 95.12 207 HIS A C 1
ATOM 1594 O O . HIS A 1 207 ? -4.602 9.001 7.933 1.00 95.12 207 HIS A O 1
ATOM 1600 N N . HIS A 1 208 ? -3.141 7.964 6.595 1.00 94.94 208 HIS A N 1
ATOM 1601 C CA . HIS A 1 208 ? -3.982 6.794 6.406 1.00 94.94 208 HIS A CA 1
ATOM 1602 C C . HIS A 1 208 ? -4.067 5.909 7.651 1.00 94.94 208 HIS A C 1
ATOM 1604 O O . HIS A 1 208 ? -5.149 5.434 7.993 1.00 94.94 208 HIS A O 1
ATOM 1610 N N . LEU A 1 209 ? -2.935 5.676 8.317 1.00 93.50 209 LEU A N 1
ATOM 1611 C CA . LEU A 1 209 ? -2.832 4.734 9.427 1.00 93.50 209 LEU A CA 1
ATOM 1612 C C . LEU A 1 209 ? -2.954 5.426 10.778 1.00 93.50 209 LEU A C 1
ATOM 1614 O O . LEU A 1 209 ? -3.783 5.021 11.583 1.00 93.50 209 LEU A O 1
ATOM 1618 N N . LEU A 1 210 ? -2.174 6.484 11.009 1.00 90.44 210 LEU A N 1
ATOM 1619 C CA . LEU A 1 210 ? -2.140 7.154 12.309 1.00 90.44 210 LEU A CA 1
ATOM 1620 C C . LEU A 1 210 ? -3.368 8.048 12.521 1.00 90.44 210 LEU A C 1
ATOM 1622 O O . LEU A 1 210 ? -3.987 8.000 13.580 1.00 90.44 210 LEU A O 1
ATOM 1626 N N . GLN A 1 211 ? -3.757 8.827 11.506 1.00 90.88 211 GLN A N 1
ATOM 1627 C CA . GLN A 1 211 ? -4.922 9.723 11.583 1.00 90.88 211 GLN A CA 1
ATOM 1628 C C . GLN A 1 211 ? -6.246 9.054 11.179 1.00 90.88 211 GLN A C 1
ATOM 1630 O O . GLN A 1 211 ? -7.323 9.621 11.378 1.00 90.88 211 GLN A O 1
ATOM 1635 N N . GLY A 1 212 ? -6.194 7.845 10.611 1.00 90.69 212 GLY A N 1
ATOM 1636 C CA . GLY A 1 212 ? -7.391 7.107 10.209 1.00 90.69 212 GLY A CA 1
ATOM 1637 C C . GLY A 1 212 ? -8.142 7.717 9.028 1.00 90.69 212 GLY A C 1
ATOM 1638 O O . GLY A 1 212 ? -9.354 7.518 8.891 1.00 90.69 212 GLY A O 1
ATOM 1639 N N . GLU A 1 213 ? -7.468 8.505 8.193 1.00 92.75 213 GLU A N 1
ATOM 1640 C CA . GLU A 1 213 ? -8.088 9.106 7.024 1.00 92.75 213 GLU A CA 1
ATOM 1641 C C . GLU A 1 213 ? -8.359 8.062 5.939 1.00 92.75 213 GLU A C 1
ATOM 1643 O O . GLU A 1 213 ? -7.619 7.096 5.732 1.00 92.75 213 GLU A O 1
ATOM 1648 N N . THR A 1 214 ? -9.432 8.279 5.177 1.00 91.44 214 THR A N 1
ATOM 1649 C CA . THR A 1 214 ? -9.709 7.446 4.002 1.00 91.44 214 THR A CA 1
ATOM 1650 C C . THR A 1 214 ? -8.562 7.543 2.995 1.00 91.44 214 THR A C 1
ATOM 1652 O O . THR A 1 214 ? -7.952 8.602 2.863 1.00 91.44 214 THR A O 1
ATOM 1655 N N . THR A 1 215 ? -8.327 6.487 2.214 1.00 93.62 215 THR A N 1
ATOM 1656 C CA . THR A 1 215 ? -7.257 6.424 1.201 1.00 93.62 215 THR A CA 1
ATOM 1657 C C . THR A 1 215 ? -7.217 7.661 0.301 1.00 93.62 215 THR A C 1
ATOM 1659 O O . THR A 1 215 ? -6.146 8.201 0.048 1.00 93.62 215 THR A O 1
ATOM 1662 N N . LYS A 1 216 ? -8.385 8.158 -0.132 1.00 93.81 216 LYS A N 1
ATOM 1663 C CA . LYS A 1 216 ? -8.496 9.360 -0.971 1.00 93.81 216 LYS A CA 1
ATOM 1664 C C . LYS A 1 216 ? -7.994 10.621 -0.254 1.00 93.81 216 LYS A C 1
ATOM 1666 O O . LYS A 1 216 ? -7.275 11.415 -0.848 1.00 93.81 216 LYS A O 1
ATOM 1671 N N . VAL A 1 217 ? -8.396 10.812 1.002 1.00 93.88 217 VAL A N 1
ATOM 1672 C CA . VAL A 1 217 ? -8.033 11.998 1.797 1.00 93.88 217 VAL A CA 1
ATOM 1673 C C . VAL A 1 217 ? -6.551 11.952 2.173 1.00 93.88 217 VAL A C 1
ATOM 1675 O O . VAL A 1 217 ? -5.842 12.922 1.922 1.00 93.88 217 VAL A O 1
ATOM 1678 N N . ALA A 1 218 ? -6.065 10.796 2.632 1.00 95.31 218 ALA A N 1
ATOM 1679 C CA . ALA A 1 218 ? -4.657 10.602 2.960 1.00 95.31 218 ALA A CA 1
ATOM 1680 C C . ALA A 1 218 ? -3.739 10.816 1.748 1.00 95.31 218 ALA A C 1
ATOM 1682 O O . ALA A 1 218 ? -2.685 11.439 1.857 1.00 95.31 218 ALA A O 1
ATOM 1683 N N . PHE A 1 219 ? -4.154 10.338 0.571 1.00 95.50 219 PHE A N 1
ATOM 1684 C CA . PHE A 1 219 ? -3.429 10.555 -0.678 1.00 95.50 219 PHE A CA 1
ATOM 1685 C C . PHE A 1 219 ? -3.331 12.041 -1.039 1.00 95.50 219 PHE A C 1
ATOM 1687 O O . PHE A 1 219 ? -2.239 12.508 -1.359 1.00 95.50 219 PHE A O 1
ATOM 1694 N N . ARG A 1 220 ? -4.437 12.793 -0.941 1.00 93.94 220 ARG A N 1
ATOM 1695 C CA . ARG A 1 220 ? -4.443 14.247 -1.172 1.00 93.94 220 ARG A CA 1
ATOM 1696 C C . ARG A 1 220 ? -3.447 14.958 -0.260 1.00 93.94 220 ARG A C 1
ATOM 1698 O O . ARG A 1 220 ? -2.549 15.647 -0.734 1.00 93.94 220 ARG A O 1
ATOM 1705 N N . HIS A 1 221 ? -3.556 14.716 1.044 1.00 94.25 221 HIS A N 1
ATOM 1706 C CA . HIS A 1 221 ? -2.685 15.325 2.046 1.00 94.25 221 HIS A CA 1
ATOM 1707 C C . HIS A 1 221 ? -1.204 14.956 1.859 1.00 94.25 221 HIS A C 1
ATOM 1709 O O . HIS A 1 221 ? -0.321 15.775 2.120 1.00 94.25 221 HIS A O 1
ATOM 1715 N N . ALA A 1 222 ? -0.908 13.739 1.398 1.00 94.56 222 ALA A N 1
ATOM 1716 C CA . ALA A 1 222 ? 0.454 13.325 1.076 1.00 94.56 222 ALA A CA 1
ATOM 1717 C C . ALA A 1 222 ? 1.002 14.034 -0.170 1.00 94.56 222 ALA A C 1
ATOM 1719 O O . ALA A 1 222 ? 2.169 14.423 -0.193 1.00 94.56 222 ALA A O 1
ATOM 1720 N N . ARG A 1 223 ? 0.166 14.241 -1.194 1.00 91.94 223 ARG A N 1
ATOM 1721 C CA . ARG A 1 223 ? 0.547 14.960 -2.418 1.00 91.94 223 ARG A CA 1
ATOM 1722 C C . ARG A 1 223 ? 0.864 16.428 -2.172 1.00 91.94 223 ARG A C 1
ATOM 1724 O O . ARG A 1 223 ? 1.815 16.935 -2.755 1.00 91.94 223 ARG A O 1
ATOM 1731 N N . GLU A 1 224 ? 0.094 17.090 -1.315 1.00 90.38 224 GLU A N 1
ATOM 1732 C CA . GLU A 1 224 ? 0.288 18.505 -0.966 1.00 90.38 224 GLU A CA 1
ATOM 1733 C C . GLU A 1 224 ? 1.609 18.756 -0.219 1.00 90.38 224 GLU A C 1
ATOM 1735 O O . GLU A 1 224 ? 2.148 19.858 -0.269 1.00 90.38 224 GLU A O 1
ATOM 1740 N N . ARG A 1 225 ? 2.155 17.733 0.453 1.00 86.69 225 ARG A N 1
ATOM 1741 C CA . ARG A 1 225 ? 3.379 17.833 1.266 1.00 86.69 225 ARG A CA 1
ATOM 1742 C C . ARG A 1 225 ? 4.676 17.558 0.515 1.00 86.69 225 ARG A C 1
ATOM 1744 O O . ARG A 1 225 ? 5.746 17.845 1.050 1.00 86.69 225 ARG A O 1
ATOM 1751 N N . VAL A 1 226 ? 4.608 16.984 -0.685 1.00 86.12 226 VAL A N 1
ATOM 1752 C CA . VAL A 1 226 ? 5.802 16.662 -1.473 1.00 86.12 226 VAL A CA 1
ATOM 1753 C C . VAL A 1 226 ? 6.058 17.689 -2.563 1.00 86.12 226 VAL A C 1
ATOM 1755 O O . VAL A 1 226 ? 5.142 18.172 -3.231 1.00 86.12 226 VAL A O 1
ATOM 1758 N N . SER A 1 227 ? 7.333 18.001 -2.780 1.00 76.06 227 SER A N 1
ATOM 1759 C CA . SER A 1 227 ? 7.740 18.908 -3.848 1.00 76.06 227 SER A CA 1
ATOM 1760 C C . SER A 1 227 ? 7.311 18.368 -5.220 1.00 76.06 227 SER A C 1
ATOM 1762 O O . SER A 1 227 ? 7.427 17.179 -5.523 1.00 76.06 227 SER A O 1
ATOM 1764 N N . GLY A 1 228 ? 6.765 19.253 -6.057 1.00 65.81 228 GLY A N 1
ATOM 1765 C CA . GLY A 1 228 ? 6.296 18.926 -7.407 1.00 65.81 228 GLY A CA 1
ATOM 1766 C C . GLY A 1 228 ? 4.826 18.498 -7.526 1.00 65.81 228 GLY A C 1
ATOM 1767 O O . GLY A 1 228 ? 4.338 18.467 -8.653 1.00 65.81 228 GLY A O 1
ATOM 1768 N N . GLY A 1 229 ? 4.111 18.211 -6.420 1.00 57.66 229 GLY A N 1
ATOM 1769 C CA . GLY A 1 229 ? 2.636 18.103 -6.270 1.00 57.66 229 GLY A CA 1
ATOM 1770 C C . GLY A 1 229 ? 1.843 17.109 -7.156 1.00 57.66 229 GLY A C 1
ATOM 1771 O O . GLY A 1 229 ? 0.744 16.671 -6.806 1.00 57.66 229 GLY A O 1
ATOM 1772 N N . THR A 1 230 ? 2.370 16.703 -8.308 1.00 61.62 230 THR A N 1
ATOM 1773 C CA . THR A 1 230 ? 1.709 15.913 -9.367 1.00 61.62 230 THR A CA 1
ATOM 1774 C C . THR A 1 230 ? 2.374 14.560 -9.600 1.00 61.62 230 THR A C 1
ATOM 1776 O O . THR A 1 230 ? 1.978 13.803 -10.485 1.00 61.62 230 THR A O 1
ATOM 1779 N N . SER A 1 231 ? 3.355 14.216 -8.769 1.00 81.06 231 SER A N 1
ATOM 1780 C CA . SER A 1 231 ? 4.215 13.061 -8.994 1.00 81.06 231 SER A CA 1
ATOM 1781 C C . SER A 1 231 ? 3.540 11.720 -8.738 1.00 81.06 231 SER A C 1
ATOM 1783 O O . SER A 1 231 ? 4.150 10.723 -9.085 1.00 81.06 231 SER A O 1
ATOM 1785 N N . PHE A 1 232 ? 2.324 11.657 -8.179 1.00 93.81 232 PHE A N 1
ATOM 1786 C CA . PHE A 1 232 ? 1.632 10.403 -7.853 1.00 93.81 232 PHE A CA 1
ATOM 1787 C C . PHE A 1 232 ? 0.180 10.380 -8.337 1.00 93.81 232 PHE A C 1
ATOM 1789 O O . PHE A 1 232 ? -0.494 11.408 -8.387 1.00 93.81 232 PHE A O 1
ATOM 1796 N N . ARG A 1 233 ? -0.310 9.181 -8.666 1.00 95.06 233 ARG A N 1
ATOM 1797 C CA . ARG A 1 233 ? -1.693 8.901 -9.079 1.00 95.06 233 ARG A CA 1
ATOM 1798 C C . ARG A 1 233 ? -2.296 7.794 -8.229 1.00 95.06 233 ARG A C 1
ATOM 1800 O O . ARG A 1 233 ? -1.616 6.811 -7.946 1.00 95.06 233 ARG A O 1
ATOM 1807 N N . LEU A 1 234 ? -3.572 7.952 -7.884 1.00 97.12 234 LEU A N 1
ATOM 1808 C CA . LEU A 1 234 ? -4.383 6.956 -7.193 1.00 97.12 234 LEU A CA 1
ATOM 1809 C C . LEU A 1 234 ? -5.333 6.291 -8.193 1.00 97.12 234 LEU A C 1
ATOM 1811 O O . LEU A 1 234 ? -6.146 6.957 -8.832 1.00 97.12 234 LEU A O 1
ATOM 1815 N N . TRP A 1 235 ? -5.243 4.974 -8.292 1.00 97.81 235 TRP A N 1
ATOM 1816 C CA . TRP A 1 235 ? -6.080 4.120 -9.119 1.00 97.81 235 TRP A CA 1
ATOM 1817 C C . TRP A 1 235 ? -6.909 3.193 -8.236 1.00 97.81 235 TRP A C 1
ATOM 1819 O O . TRP A 1 235 ? -6.429 2.704 -7.210 1.00 97.81 235 TRP A O 1
ATOM 1829 N N . ARG A 1 236 ? -8.151 2.934 -8.641 1.00 97.56 236 ARG A N 1
ATOM 1830 C CA . ARG A 1 236 ? -9.051 2.010 -7.956 1.00 97.56 236 ARG A CA 1
ATOM 1831 C C . ARG A 1 236 ? -9.919 1.284 -8.973 1.00 97.56 236 ARG A C 1
ATOM 1833 O O . ARG A 1 236 ? -10.605 1.949 -9.746 1.00 97.56 236 ARG A O 1
ATOM 1840 N N . HIS A 1 237 ? -9.907 -0.046 -8.963 1.00 96.50 237 HIS A N 1
ATOM 1841 C CA . HIS A 1 237 ? -10.756 -0.883 -9.820 1.00 96.50 237 HIS A CA 1
ATOM 1842 C C . HIS A 1 237 ? -10.718 -0.469 -11.304 1.00 96.50 237 HIS A C 1
ATOM 1844 O O . HIS A 1 237 ? -11.751 -0.323 -11.954 1.00 96.50 237 HIS A O 1
ATOM 1850 N N . GLY A 1 238 ? -9.521 -0.183 -11.828 1.00 97.00 238 GLY A N 1
ATOM 1851 C CA . GLY A 1 238 ? -9.332 0.215 -13.226 1.00 97.00 238 GLY A CA 1
ATOM 1852 C C . GLY A 1 238 ? -9.702 1.664 -13.558 1.00 97.00 238 GLY A C 1
ATOM 1853 O O . GLY A 1 238 ? -9.629 2.061 -14.725 1.00 97.00 238 GLY A O 1
ATOM 1854 N N . ALA A 1 239 ? -10.060 2.479 -12.565 1.00 97.44 239 ALA A N 1
ATOM 1855 C CA . ALA A 1 239 ? -10.359 3.895 -12.731 1.00 97.44 239 ALA A CA 1
ATOM 1856 C C . ALA A 1 239 ? -9.309 4.773 -12.042 1.00 97.44 239 ALA A C 1
ATOM 1858 O O . ALA A 1 239 ? -8.899 4.518 -10.908 1.00 97.44 239 ALA A O 1
ATOM 1859 N N . LEU A 1 240 ? -8.887 5.841 -12.723 1.00 96.50 240 LEU A N 1
ATOM 1860 C CA . LEU A 1 240 ? -8.110 6.905 -12.095 1.00 96.50 240 LEU A CA 1
ATOM 1861 C C . LEU A 1 240 ? -9.039 7.690 -11.168 1.00 96.50 240 LEU A C 1
ATOM 1863 O O . LEU A 1 240 ? -10.086 8.158 -11.611 1.00 96.50 240 LEU A O 1
ATOM 1867 N N . ILE A 1 241 ? -8.655 7.863 -9.906 1.00 94.88 241 ILE A N 1
ATOM 1868 C CA . ILE A 1 241 ? -9.408 8.689 -8.964 1.00 94.88 241 ILE A CA 1
ATOM 1869 C C . ILE A 1 241 ? -9.047 10.163 -9.220 1.00 94.88 241 ILE A C 1
ATOM 1871 O O . ILE A 1 241 ? -7.896 10.547 -8.995 1.00 94.88 241 ILE A O 1
ATOM 1875 N N . PRO A 1 242 ? -9.982 11.000 -9.717 1.00 80.12 242 PRO A N 1
ATOM 1876 C CA . PRO A 1 242 ? -9.683 12.383 -10.084 1.00 80.12 242 PRO A CA 1
ATOM 1877 C C . PRO A 1 242 ? -9.404 13.236 -8.848 1.00 80.12 242 PRO A C 1
ATOM 1879 O O . PRO A 1 242 ? -10.122 13.097 -7.853 1.00 80.12 242 PRO A O 1
ATOM 1882 N N . ASN A 1 243 ? -8.408 14.127 -8.959 1.00 62.31 243 ASN A N 1
ATOM 1883 C CA . ASN A 1 243 ? -8.055 15.194 -8.008 1.00 62.31 243 ASN A CA 1
ATOM 1884 C C . ASN A 1 243 ? -8.466 14.904 -6.557 1.00 62.31 243 ASN A C 1
ATOM 1886 O O . ASN A 1 243 ? -9.281 15.595 -5.944 1.00 62.31 243 ASN A O 1
ATOM 1890 N N . SER A 1 244 ? -7.895 13.822 -6.038 1.00 44.88 244 SER A N 1
ATOM 1891 C CA . SER A 1 244 ? -7.404 13.775 -4.668 1.00 44.88 244 SER A CA 1
ATOM 1892 C C . SER A 1 244 ? -6.022 14.389 -4.643 1.00 44.88 244 SER A C 1
ATOM 1894 O O . SER A 1 244 ? -5.149 13.877 -5.382 1.00 44.88 244 SER A O 1
#

Nearest PDB structures (foldseek):
  8tl0-assembly1_A  TM=6.980E-01  e=4.886E-08  Haliangium ochraceum
  8tl0-assembly1_D  TM=7.139E-01  e=8.627E-08  Haliangium ochraceum
  7nj1-assembly1_A  TM=6.247E-01  e=2.720E-03  Homo sapiens
  5im4-assembly1_O  TM=6.513E-01  e=1.995E-01  Candida albicans P37005
  5im4-assembly1_A  TM=6.502E-01  e=1.995E-01  Candida albicans P37005

Mean predicted aligned error: 4.05 Å

Radius of gyration: 17.76 Å; Cα contacts (8 Å, |Δi|>4): 559; chains: 1; bounding box: 49×37×50 Å

pLDDT: mean 93.31, std 7.39, range [44.88, 98.75]

Foldseek 3Di:
DDDPADFQQWKWAQPQQVPDPDDQARTDTFGFHDDDPQWTWDDDPNDIGTGGRLLIGSAAAEEEEEQDAPPCCVPFRVVLSVLLQVLVCSHHPPVRYDYDYAQDLVVLLVCLVVPQQHHQEYEYHAADDQAAGQHHVPGGDGLVNCQVSNDDPPGDAHDYEYLHANCQHLNHQLSNQQRPNHQKYKYFNHGDGSVLSSQLVSQLCCCCRNVSDDSLVSNLRSLVPGPPSRGMWMDHNSDTDPRD

Solvent-accessible surface area (backbone atoms only — not comparable to full-atom values): 12398 Å² total; per-residue (Å²): 107,36,73,90,78,51,69,69,40,63,32,33,37,22,24,68,75,68,81,53,92,82,58,87,27,29,49,46,78,46,50,27,71,38,72,60,94,68,27,32,30,35,75,57,99,90,42,81,41,83,40,52,33,62,41,24,27,73,62,76,16,42,35,37,39,35,35,34,42,93,88,43,32,85,80,47,51,47,58,44,51,49,55,51,50,58,53,51,54,67,41,33,53,69,93,36,48,48,78,46,80,32,40,35,67,67,52,46,30,60,48,41,78,72,45,52,90,66,35,36,30,37,38,38,38,45,46,33,76,27,39,28,38,39,26,54,74,64,39,72,40,33,35,78,67,45,41,78,52,63,67,51,93,89,52,73,53,20,41,37,40,33,60,11,24,11,34,25,22,64,69,18,26,29,58,41,6,51,38,80,46,28,54,30,30,32,11,19,45,37,85,65,56,62,69,52,46,48,52,29,50,52,40,24,47,43,31,34,46,30,62,26,36,52,71,59,57,10,44,26,60,13,34,74,73,30,90,82,60,62,52,61,35,49,20,38,68,50,38,76,58,76,93,81

Secondary structure (DSSP, 8-state):
---S--TT-EEEEEGGGTT-S--SSSEEEEE--EEETTEEEEEETTEEEEEEGGG-BS---EEEEEE--TTTIIIIIHHHHHHHHHHHHHHS-GGGEEEEEESSHHHHHHHHHHHTTT-SEEEEES-B-SSEEEETTTEEEEHHHHHHHH--TTPPPEEEEE-STTTTSHHHHHHHTTSTTEEEEEEESS---HHHHHHHHHHHHIIIIIS---HHHHHHHHHHHSTTS-SEEEEETTEE-TT-